Protein AF-A0A843WVA6-F1 (afdb_monomer_lite)

Structure (mmCIF, N/CA/C/O backbone):
data_AF-A0A843WVA6-F1
#
_entry.id   AF-A0A843WVA6-F1
#
loop_
_atom_site.group_PDB
_atom_site.id
_atom_site.type_symbol
_atom_site.label_atom_id
_atom_site.label_alt_id
_atom_site.label_comp_id
_atom_site.label_asym_id
_atom_site.label_entity_id
_atom_site.label_seq_id
_atom_site.pdbx_PDB_ins_code
_atom_site.Cartn_x
_atom_site.Cartn_y
_atom_site.Cartn_z
_atom_site.occupancy
_atom_site.B_iso_or_equiv
_atom_site.auth_seq_id
_atom_site.auth_comp_id
_atom_site.auth_asym_id
_atom_site.auth_atom_id
_atom_site.pdbx_PDB_model_num
ATOM 1 N N . MET A 1 1 ? 21.282 21.898 -58.767 1.00 33.34 1 MET A N 1
ATOM 2 C CA . MET A 1 1 ? 20.280 20.953 -58.229 1.00 33.34 1 MET A CA 1
ATOM 3 C C . MET A 1 1 ? 20.648 20.661 -56.785 1.00 33.34 1 MET A C 1
ATOM 5 O O . MET A 1 1 ? 21.833 20.448 -56.553 1.00 33.34 1 MET A O 1
ATOM 9 N N . PRO A 1 2 ? 19.719 20.747 -55.819 1.00 32.84 2 PRO A N 1
ATOM 10 C CA . PRO A 1 2 ? 20.058 20.575 -54.411 1.00 32.84 2 PRO A CA 1
ATOM 11 C C . PRO A 1 2 ? 20.355 19.100 -54.103 1.00 32.84 2 PRO A C 1
ATOM 13 O O . PRO A 1 2 ? 19.656 18.205 -54.568 1.00 32.84 2 PRO A O 1
ATOM 16 N N . LEU A 1 3 ? 21.414 18.881 -53.324 1.00 37.69 3 LEU A N 1
ATOM 17 C CA . LEU A 1 3 ? 22.048 17.609 -52.941 1.00 37.69 3 LEU A CA 1
ATOM 18 C C . LEU A 1 3 ? 21.197 16.698 -52.026 1.00 37.69 3 LEU A C 1
ATOM 20 O O . LEU A 1 3 ? 21.712 15.737 -51.467 1.00 37.69 3 LEU A O 1
ATOM 24 N N . CYS A 1 4 ? 19.896 16.951 -51.893 1.00 32.12 4 CYS A N 1
ATOM 25 C CA . CYS A 1 4 ? 18.990 16.235 -50.986 1.00 32.12 4 CYS A CA 1
ATOM 26 C C . CYS A 1 4 ? 18.494 14.873 -51.517 1.00 32.12 4 CYS A C 1
ATOM 28 O O . CYS A 1 4 ? 17.563 14.316 -50.952 1.00 32.12 4 CYS A O 1
ATOM 30 N N . LEU A 1 5 ? 19.067 14.349 -52.607 1.00 42.28 5 LEU A N 1
ATOM 31 C CA . LEU A 1 5 ? 18.602 13.119 -53.274 1.00 42.28 5 LEU A CA 1
ATOM 32 C C . LEU A 1 5 ? 19.619 11.964 -53.251 1.00 42.28 5 LEU A C 1
ATOM 34 O O . LEU A 1 5 ? 19.392 10.950 -53.902 1.00 42.28 5 LEU A O 1
ATOM 38 N N . LEU A 1 6 ? 20.758 12.107 -52.562 1.00 44.47 6 LEU A N 1
ATOM 39 C CA . LEU A 1 6 ? 21.812 11.076 -52.560 1.00 44.47 6 LEU A CA 1
ATOM 40 C C . LEU A 1 6 ? 21.699 10.050 -51.427 1.00 44.47 6 LEU A C 1
ATOM 42 O O . LEU A 1 6 ? 22.313 8.986 -51.527 1.00 44.47 6 LEU A O 1
ATOM 46 N N . LEU A 1 7 ? 20.904 10.344 -50.399 1.00 44.94 7 LEU A N 1
ATOM 47 C CA . LEU A 1 7 ? 20.484 9.372 -49.399 1.00 44.94 7 LEU A CA 1
ATOM 48 C C . LEU A 1 7 ? 19.035 9.029 -49.700 1.00 44.94 7 LEU A C 1
ATOM 50 O O . LEU A 1 7 ? 18.173 9.906 -49.751 1.00 44.94 7 LEU A O 1
ATOM 54 N N . ASP A 1 8 ? 18.818 7.758 -50.002 1.00 42.00 8 ASP A N 1
ATOM 55 C CA . ASP A 1 8 ? 17.526 7.220 -50.385 1.00 42.00 8 ASP A CA 1
ATOM 56 C C . ASP A 1 8 ? 16.478 7.561 -49.314 1.00 42.00 8 ASP A C 1
ATOM 58 O O . ASP A 1 8 ? 16.753 7.516 -48.114 1.00 42.00 8 ASP A O 1
ATOM 62 N N . SER A 1 9 ? 15.264 7.911 -49.736 1.00 43.75 9 SER A N 1
ATOM 63 C CA . SER A 1 9 ? 14.154 8.292 -48.842 1.00 43.75 9 SER A CA 1
ATOM 64 C C . SER A 1 9 ? 13.788 7.225 -47.792 1.00 43.75 9 SER A C 1
ATOM 66 O O . SER A 1 9 ? 13.145 7.546 -46.796 1.00 43.75 9 SER A O 1
ATOM 68 N N . SER A 1 10 ? 14.246 5.984 -47.969 1.00 47.00 10 SER A N 1
ATOM 69 C CA . SER A 1 10 ? 14.178 4.900 -46.983 1.00 47.00 10 SER A CA 1
ATOM 70 C C . SER A 1 10 ? 15.110 5.106 -45.780 1.00 47.00 10 SER A C 1
ATOM 72 O O . SER A 1 10 ? 14.737 4.752 -44.670 1.00 47.00 10 SER A O 1
ATOM 74 N N . PHE A 1 11 ? 16.272 5.746 -45.949 1.00 44.00 11 PHE A N 1
ATOM 75 C CA . PHE A 1 11 ? 17.222 6.011 -44.857 1.00 44.00 11 PHE A CA 1
ATOM 76 C C . PHE A 1 11 ? 16.682 7.046 -43.852 1.00 44.00 11 PHE A C 1
ATOM 78 O O . PHE A 1 11 ? 16.852 6.908 -42.641 1.00 44.00 11 PHE A O 1
ATOM 85 N N . LEU A 1 12 ? 15.984 8.072 -44.353 1.00 46.91 12 LEU A N 1
ATOM 86 C CA . LEU A 1 12 ? 15.337 9.098 -43.523 1.00 46.91 12 LEU A CA 1
ATOM 87 C C . LEU A 1 12 ? 14.026 8.603 -42.892 1.00 46.91 12 LEU A C 1
ATOM 89 O O . LEU A 1 12 ? 13.701 9.017 -41.779 1.00 46.91 12 LEU A O 1
ATOM 93 N N . ALA A 1 13 ? 13.294 7.716 -43.574 1.00 50.56 13 ALA A N 1
ATOM 94 C CA . ALA A 1 13 ? 12.075 7.104 -43.048 1.00 50.56 13 ALA A CA 1
ATOM 95 C C . ALA A 1 13 ? 12.378 6.138 -41.888 1.00 50.56 13 ALA A C 1
ATOM 97 O O . ALA A 1 13 ? 11.790 6.289 -40.820 1.00 50.56 13 ALA A O 1
ATOM 98 N N . ASP A 1 14 ? 13.370 5.253 -42.044 1.00 48.09 14 ASP A N 1
ATOM 99 C CA . ASP A 1 14 ? 13.773 4.292 -41.004 1.00 48.09 14 ASP A CA 1
ATOM 100 C C . ASP A 1 14 ? 14.289 4.991 -39.733 1.00 48.09 14 ASP A C 1
ATOM 102 O O . ASP A 1 14 ? 14.019 4.553 -38.615 1.00 48.09 14 ASP A O 1
ATOM 106 N N . GLY A 1 15 ? 15.018 6.106 -39.872 1.00 46.44 15 GLY A N 1
ATOM 107 C CA . GLY A 1 15 ? 15.510 6.877 -38.724 1.00 46.44 15 GLY A CA 1
ATOM 108 C C . GLY A 1 15 ? 14.399 7.590 -37.941 1.00 46.44 15 GLY A C 1
ATOM 109 O O . GLY A 1 15 ? 14.465 7.674 -36.714 1.00 46.44 15 GLY A O 1
ATOM 110 N N . ALA A 1 16 ? 13.372 8.089 -38.634 1.00 48.28 16 ALA A N 1
ATOM 111 C CA . ALA A 1 16 ? 12.228 8.757 -38.016 1.00 48.28 16 ALA A CA 1
ATOM 112 C C . ALA A 1 16 ? 11.247 7.761 -37.375 1.00 48.28 16 ALA A C 1
ATOM 114 O O . ALA A 1 16 ? 10.715 8.037 -36.302 1.00 48.28 16 ALA A O 1
ATOM 115 N N . GLU A 1 17 ? 11.046 6.596 -37.994 1.00 48.50 17 GLU A N 1
ATOM 116 C CA . GLU A 1 17 ? 10.219 5.513 -37.456 1.00 48.50 17 GLU A CA 1
ATOM 117 C C . GLU A 1 17 ? 10.858 4.898 -36.203 1.00 48.50 17 GLU A C 1
ATOM 119 O O . GLU A 1 17 ? 10.183 4.741 -35.188 1.00 48.50 17 GLU A O 1
ATOM 124 N N . MET A 1 18 ? 12.184 4.708 -36.196 1.00 50.62 18 MET A N 1
ATOM 125 C CA . MET A 1 18 ? 12.917 4.261 -35.007 1.00 50.62 18 MET A CA 1
ATOM 126 C C . MET A 1 18 ? 12.842 5.288 -33.862 1.00 50.62 18 MET A C 1
ATOM 128 O O . MET A 1 18 ? 12.640 4.914 -32.709 1.00 50.62 18 MET A O 1
ATOM 132 N N . ALA A 1 19 ? 12.942 6.592 -34.153 1.00 42.56 19 ALA A N 1
ATOM 133 C CA . ALA A 1 19 ? 12.766 7.645 -33.147 1.00 42.56 19 ALA A CA 1
ATOM 134 C C . ALA A 1 19 ? 11.320 7.722 -32.612 1.00 42.56 19 ALA A C 1
ATOM 136 O O . ALA A 1 19 ? 11.115 7.998 -31.430 1.00 42.56 19 ALA A O 1
ATOM 137 N N . ALA A 1 20 ? 10.322 7.450 -33.458 1.00 47.97 20 ALA A N 1
ATOM 138 C CA . ALA A 1 20 ? 8.911 7.427 -33.079 1.00 47.97 20 ALA A CA 1
ATOM 139 C C . ALA A 1 20 ? 8.540 6.185 -32.245 1.00 47.97 20 ALA A C 1
ATOM 141 O O . ALA A 1 20 ? 7.818 6.325 -31.259 1.00 47.97 20 ALA A O 1
ATOM 142 N N . GLU A 1 21 ? 9.077 5.003 -32.563 1.00 49.56 21 GLU A N 1
ATOM 143 C CA . GLU A 1 21 ? 8.944 3.802 -31.724 1.00 49.56 21 GLU A CA 1
ATOM 144 C C . GLU A 1 21 ? 9.648 3.972 -30.368 1.00 49.56 21 GLU A C 1
ATOM 146 O O . GLU A 1 21 ? 9.127 3.536 -29.344 1.00 49.56 21 GLU A O 1
ATOM 151 N N . MET A 1 22 ? 10.786 4.676 -30.324 1.00 47.56 22 MET A N 1
ATOM 152 C CA . MET A 1 22 ? 11.508 4.965 -29.076 1.00 47.56 22 MET A CA 1
ATOM 153 C C . MET A 1 22 ? 10.819 6.012 -28.182 1.00 47.56 22 MET A C 1
ATOM 155 O O . MET A 1 22 ? 11.053 6.031 -26.974 1.00 47.56 22 MET A O 1
ATOM 159 N N . LEU A 1 23 ? 9.971 6.882 -28.744 1.00 44.53 23 LEU A N 1
ATOM 160 C CA . LEU A 1 23 ? 9.221 7.914 -28.007 1.00 44.53 23 LEU A CA 1
ATOM 161 C C . LEU A 1 23 ? 7.752 7.527 -27.736 1.00 44.53 23 LEU A C 1
ATOM 163 O O . LEU A 1 23 ? 7.042 8.239 -27.022 1.00 44.53 23 LEU A O 1
ATOM 167 N N . GLY A 1 24 ? 7.282 6.407 -28.289 1.00 38.00 24 GLY A N 1
ATOM 168 C CA . GLY A 1 24 ? 5.875 6.026 -28.322 1.00 38.00 24 GLY A CA 1
ATOM 169 C C . GLY A 1 24 ? 5.487 4.921 -27.344 1.00 38.00 24 GLY A C 1
ATOM 170 O O . GLY A 1 24 ? 5.247 3.802 -27.775 1.00 38.00 24 GLY A O 1
ATOM 171 N N . SER A 1 25 ? 5.356 5.236 -26.050 1.00 38.44 25 SER A N 1
ATOM 172 C CA . SER A 1 25 ? 4.252 4.783 -25.166 1.00 38.44 25 SER A CA 1
ATOM 173 C C . SER A 1 25 ? 4.513 5.194 -23.712 1.00 38.44 25 SER A C 1
ATOM 175 O O . SER A 1 25 ? 4.913 4.410 -22.859 1.00 38.44 25 SER A O 1
ATOM 177 N N . SER A 1 26 ? 4.253 6.467 -23.418 1.00 36.62 26 SER A N 1
ATOM 178 C CA . SER A 1 26 ? 4.091 6.929 -22.038 1.00 36.62 26 SER A CA 1
ATOM 179 C C . SER A 1 26 ? 2.711 6.474 -21.531 1.00 36.62 26 SER A C 1
ATOM 181 O O . SER A 1 26 ? 1.707 6.871 -22.133 1.00 36.62 26 SER A O 1
ATOM 183 N N . PRO A 1 27 ? 2.594 5.629 -20.488 1.00 34.50 27 PRO A N 1
ATOM 184 C CA . PRO A 1 27 ? 1.295 5.318 -19.905 1.00 34.50 27 PRO A CA 1
ATOM 185 C C . PRO A 1 27 ? 0.740 6.548 -19.161 1.00 34.50 27 PRO A C 1
ATOM 187 O O . PRO A 1 27 ? 1.496 7.292 -18.528 1.00 34.50 27 PRO A O 1
ATOM 190 N N . PRO A 1 28 ? -0.580 6.800 -19.217 1.00 36.03 28 PRO A N 1
ATOM 191 C CA . PRO A 1 28 ? -1.174 7.967 -18.590 1.00 36.03 28 PRO A CA 1
ATOM 192 C C . PRO A 1 28 ? -1.233 7.800 -17.066 1.00 36.03 28 PRO A C 1
ATOM 194 O O . PRO A 1 28 ? -1.809 6.846 -16.557 1.00 36.03 28 PRO A O 1
ATOM 197 N N . GLY A 1 29 ? -0.701 8.791 -16.349 1.00 40.16 29 GLY A N 1
ATOM 198 C CA . GLY A 1 29 ? -1.174 9.181 -15.020 1.00 40.16 29 GLY A CA 1
ATOM 199 C C . GLY A 1 29 ? -0.931 8.199 -13.872 1.00 40.16 29 GLY A C 1
ATOM 200 O O . GLY A 1 29 ? -1.876 7.612 -13.356 1.00 40.16 29 GLY A O 1
ATOM 201 N N . ALA A 1 30 ? 0.297 8.154 -13.353 1.00 31.55 30 ALA A N 1
ATOM 202 C CA . ALA A 1 30 ? 0.528 7.792 -11.956 1.00 31.55 30 ALA A CA 1
ATOM 203 C C . ALA A 1 30 ? 0.678 9.080 -11.130 1.00 31.55 30 ALA A C 1
ATOM 205 O O . ALA A 1 30 ? 1.735 9.709 -11.097 1.00 31.55 30 ALA A O 1
ATOM 206 N N . VAL A 1 31 ? -0.414 9.506 -10.495 1.00 37.06 31 VAL A N 1
ATOM 207 C CA . VAL A 1 31 ? -0.397 10.549 -9.463 1.00 37.06 31 VAL A CA 1
ATOM 208 C C . VAL A 1 31 ? 0.334 9.977 -8.245 1.00 37.06 31 VAL A C 1
ATOM 210 O O . VAL A 1 31 ? -0.200 9.123 -7.541 1.00 37.06 31 VAL A O 1
ATOM 213 N N . LEU A 1 32 ? 1.568 10.425 -8.014 1.00 36.91 32 LEU A N 1
ATOM 214 C CA . LEU A 1 32 ? 2.330 10.130 -6.799 1.00 36.91 32 LEU A CA 1
ATOM 215 C C . LEU A 1 32 ? 1.724 10.888 -5.599 1.00 36.91 32 LEU A C 1
ATOM 217 O O . LEU A 1 32 ? 1.452 12.086 -5.723 1.00 36.91 32 LEU A O 1
ATOM 221 N N . PRO A 1 33 ? 1.532 10.254 -4.428 1.00 36.78 33 PRO A N 1
ATOM 222 C CA . PRO A 1 33 ? 1.242 10.975 -3.192 1.00 36.78 33 PRO A CA 1
ATOM 223 C C . PRO A 1 33 ? 2.513 11.667 -2.651 1.00 36.78 33 PRO A C 1
ATOM 225 O O . PRO A 1 33 ? 3.627 11.233 -2.954 1.00 36.78 33 PRO A O 1
ATOM 228 N N . PRO A 1 34 ? 2.382 12.747 -1.856 1.00 34.72 34 PRO A N 1
ATOM 229 C CA . PRO A 1 34 ? 3.524 13.534 -1.401 1.00 34.72 34 PRO A CA 1
ATOM 230 C C . PRO A 1 34 ? 4.403 12.763 -0.409 1.00 34.72 34 PRO A C 1
ATOM 232 O O . PRO A 1 34 ? 3.913 12.065 0.480 1.00 34.72 34 PRO A O 1
ATOM 235 N N . ALA A 1 35 ? 5.716 12.943 -0.561 1.00 32.75 35 ALA A N 1
ATOM 236 C CA . ALA A 1 35 ? 6.750 12.390 0.300 1.00 32.75 35 ALA A CA 1
ATOM 237 C C . ALA A 1 35 ? 6.597 12.879 1.751 1.00 32.75 35 ALA A C 1
ATOM 239 O O . ALA A 1 35 ? 6.613 14.079 2.029 1.00 32.75 35 ALA A O 1
ATOM 240 N N . VAL A 1 36 ? 6.476 11.931 2.680 1.00 37.47 36 VAL A N 1
ATOM 241 C CA . VAL A 1 36 ? 6.610 12.170 4.120 1.00 37.47 36 VAL A CA 1
ATOM 242 C C . VAL A 1 36 ? 8.103 12.210 4.451 1.00 37.47 36 VAL A C 1
ATOM 244 O O . VAL A 1 36 ? 8.858 11.328 4.049 1.00 37.47 36 VAL A O 1
ATOM 247 N N . GLY A 1 37 ? 8.515 13.276 5.138 1.00 31.36 37 GLY A N 1
ATOM 248 C CA . GLY A 1 37 ? 9.907 13.649 5.369 1.00 31.36 37 GLY A CA 1
ATOM 249 C C . GLY A 1 37 ? 10.766 12.584 6.053 1.00 31.36 37 GLY A C 1
ATOM 250 O O . GLY A 1 37 ? 10.391 11.991 7.062 1.00 31.36 37 GLY A O 1
ATOM 251 N N . THR A 1 38 ? 11.967 12.405 5.513 1.00 32.69 38 THR A N 1
ATOM 252 C CA . THR A 1 38 ? 13.079 11.686 6.134 1.00 32.69 38 THR A CA 1
ATOM 253 C C . THR A 1 38 ? 13.685 12.511 7.268 1.00 32.69 38 THR A C 1
ATOM 255 O O . THR A 1 38 ? 14.157 13.630 7.063 1.00 32.69 38 THR A O 1
ATOM 258 N N . LEU A 1 39 ? 13.679 11.928 8.466 1.00 32.84 39 LEU A N 1
ATOM 259 C CA . LEU A 1 39 ? 14.417 12.384 9.640 1.00 32.84 39 LEU A CA 1
ATOM 260 C C . LEU A 1 39 ? 15.914 12.064 9.485 1.00 32.84 39 LEU A C 1
ATOM 262 O O . LEU A 1 39 ? 16.291 10.960 9.099 1.00 32.84 39 LEU A O 1
ATOM 266 N N . HIS A 1 40 ? 16.742 13.057 9.808 1.00 35.00 40 HIS A N 1
ATOM 267 C CA . HIS A 1 40 ? 18.203 13.008 9.916 1.00 35.00 40 HIS A CA 1
ATOM 268 C C . HIS A 1 40 ? 18.710 11.902 10.863 1.00 35.00 40 HIS A C 1
ATOM 270 O O . HIS A 1 40 ? 18.135 11.735 11.942 1.00 35.00 40 HIS A O 1
ATOM 276 N N . PRO A 1 41 ? 19.867 11.275 10.581 1.00 37.72 41 PRO A N 1
ATOM 277 C CA . PRO A 1 41 ? 20.742 10.741 11.617 1.00 37.72 41 PRO A CA 1
ATOM 278 C C . PRO A 1 41 ? 21.867 11.744 11.966 1.00 37.72 41 PRO A C 1
ATOM 280 O O . PRO A 1 41 ? 22.244 12.560 11.116 1.00 37.72 41 PRO A O 1
ATOM 283 N N . PRO A 1 42 ? 22.396 11.720 13.206 1.00 40.66 42 PRO A N 1
ATOM 284 C CA . PRO A 1 42 ? 23.443 12.632 13.646 1.00 40.66 42 PRO A CA 1
ATOM 285 C C . PRO A 1 42 ? 24.854 12.125 13.322 1.00 40.66 42 PRO A C 1
ATOM 287 O O . PRO A 1 42 ? 25.129 10.925 13.307 1.00 40.66 42 PRO A O 1
ATOM 290 N N . GLU A 1 43 ? 25.736 13.096 13.105 1.00 35.00 43 GLU A N 1
ATOM 291 C CA . GLU A 1 43 ? 27.174 12.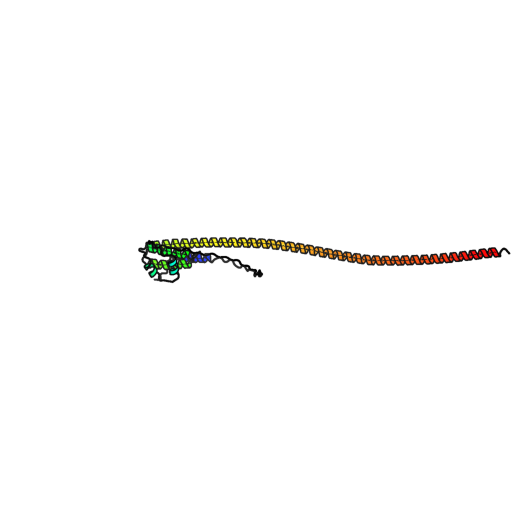956 12.903 1.00 35.00 43 GLU A CA 1
ATOM 292 C C . GLU A 1 43 ? 27.905 12.477 14.168 1.00 35.00 43 GLU A C 1
ATOM 294 O O . GLU A 1 43 ? 27.598 12.889 15.287 1.00 35.00 43 GLU A O 1
ATOM 299 N N . GLY A 1 44 ? 28.933 11.656 13.963 1.00 31.64 44 GLY A N 1
ATOM 300 C CA . GLY A 1 44 ? 29.927 11.281 14.964 1.00 31.64 44 GLY A CA 1
ATOM 301 C C . GLY A 1 44 ? 31.155 10.723 14.251 1.00 31.64 44 GLY A C 1
ATOM 302 O O . GLY A 1 44 ? 31.061 9.699 13.579 1.00 31.64 44 GLY A O 1
ATOM 303 N N . GLY A 1 45 ? 32.266 11.455 14.321 1.00 30.45 45 GLY A N 1
ATOM 304 C CA . GLY A 1 45 ? 33.521 11.128 13.647 1.00 30.45 45 GLY A CA 1
ATOM 305 C C . GLY A 1 45 ? 34.344 10.045 14.343 1.00 30.45 45 GLY A C 1
ATOM 306 O O . GLY A 1 45 ? 34.075 9.690 15.483 1.00 30.45 45 GLY A O 1
ATOM 307 N N . ASP A 1 46 ? 35.369 9.549 13.648 1.00 28.81 46 ASP A N 1
ATOM 308 C CA . ASP A 1 46 ? 36.753 9.612 14.129 1.00 28.81 46 ASP A CA 1
ATOM 309 C C . ASP A 1 46 ? 37.759 9.156 13.059 1.00 28.81 46 ASP A C 1
ATOM 311 O O . ASP A 1 46 ? 37.455 8.415 12.126 1.00 28.81 46 ASP A O 1
ATOM 315 N N . SER A 1 47 ? 38.967 9.696 13.200 1.00 33.09 47 SER A N 1
ATOM 316 C CA . SER A 1 47 ? 40.122 9.616 12.300 1.00 33.09 47 SER A CA 1
ATOM 317 C C . SER A 1 47 ? 40.889 8.288 12.392 1.00 33.09 47 SER A C 1
ATOM 319 O O . SER A 1 47 ? 40.978 7.739 13.483 1.00 33.09 47 SER A O 1
ATOM 321 N N . ALA A 1 48 ? 41.574 7.866 11.312 1.00 31.08 48 ALA A N 1
ATOM 322 C CA . ALA A 1 48 ? 42.960 7.342 11.352 1.00 31.08 48 ALA A CA 1
ATOM 323 C C . ALA A 1 48 ? 43.526 6.944 9.960 1.00 31.08 48 ALA A C 1
ATOM 325 O O . ALA A 1 48 ? 43.176 5.918 9.391 1.00 31.08 48 ALA A O 1
ATOM 326 N N . SER A 1 49 ? 44.436 7.785 9.455 1.00 30.45 49 SER A N 1
ATOM 327 C CA . SER A 1 49 ? 45.829 7.508 9.030 1.00 30.45 49 SER A CA 1
ATOM 328 C C . SER A 1 49 ? 46.220 6.221 8.258 1.00 30.45 49 SER A C 1
ATOM 330 O O . SER A 1 49 ? 46.183 5.135 8.822 1.00 30.45 49 SER A O 1
ATOM 332 N N . LEU A 1 50 ? 46.834 6.353 7.064 1.00 32.59 50 LEU A N 1
ATOM 333 C CA . LEU A 1 50 ? 48.303 6.313 6.795 1.00 32.59 50 LEU A CA 1
ATOM 334 C C . LEU A 1 50 ? 48.641 6.093 5.284 1.00 32.59 50 LEU A C 1
ATOM 336 O O . LEU A 1 50 ? 47.775 5.678 4.519 1.00 32.59 50 LEU A O 1
ATOM 340 N N . PRO A 1 51 ? 49.884 6.404 4.837 1.00 43.44 51 PRO A N 1
ATOM 341 C CA . PRO A 1 51 ? 50.269 6.649 3.440 1.00 43.44 51 PRO A CA 1
ATOM 342 C C . PRO A 1 51 ? 51.090 5.506 2.809 1.00 43.44 51 PRO A C 1
ATOM 344 O O . PRO A 1 51 ? 51.563 4.624 3.520 1.00 43.44 51 PRO A O 1
ATOM 347 N N . SER A 1 52 ? 51.390 5.594 1.502 1.00 26.75 52 SER A N 1
ATOM 348 C CA . SER A 1 52 ? 52.737 5.301 0.964 1.00 26.75 52 SER A CA 1
ATOM 349 C C . SER A 1 52 ? 52.907 5.643 -0.517 1.00 26.75 52 SER A C 1
ATOM 351 O O . SER A 1 52 ? 52.020 5.468 -1.345 1.00 26.75 52 SER A O 1
ATOM 353 N N . ALA A 1 53 ? 54.107 6.136 -0.800 1.00 28.19 53 ALA A N 1
ATOM 354 C CA . ALA A 1 53 ? 54.659 6.531 -2.082 1.00 28.19 53 ALA A CA 1
ATOM 355 C C . ALA A 1 53 ? 55.270 5.343 -2.857 1.00 28.19 53 ALA A C 1
ATOM 357 O O . ALA A 1 53 ? 55.657 4.348 -2.248 1.00 28.19 53 ALA A O 1
ATOM 358 N N . THR A 1 54 ? 55.517 5.510 -4.164 1.00 30.59 54 THR A N 1
ATOM 359 C CA . THR A 1 54 ? 56.871 5.626 -4.777 1.00 30.59 54 THR A CA 1
ATOM 360 C C . THR A 1 54 ? 56.910 5.110 -6.229 1.00 30.59 54 THR A C 1
ATOM 362 O O . THR A 1 54 ? 56.458 4.018 -6.543 1.00 30.59 54 THR A O 1
ATOM 365 N N . GLN A 1 55 ? 57.489 5.971 -7.071 1.00 30.17 55 GLN A N 1
ATOM 366 C CA . GLN A 1 55 ? 58.132 5.851 -8.390 1.00 30.17 55 GLN A CA 1
ATOM 367 C C . GLN A 1 55 ? 58.364 4.474 -9.047 1.00 30.17 55 GLN A C 1
ATOM 369 O O . GLN A 1 55 ? 58.859 3.539 -8.426 1.00 30.17 55 GLN A O 1
ATOM 374 N N . ALA A 1 56 ? 58.284 4.484 -10.385 1.00 28.48 56 ALA A N 1
ATOM 375 C CA . ALA A 1 56 ? 59.239 3.793 -11.254 1.00 28.48 56 ALA A CA 1
ATOM 376 C C . ALA A 1 56 ? 59.603 4.682 -12.465 1.00 28.48 56 ALA A C 1
ATOM 378 O O . ALA A 1 56 ? 58.745 5.329 -13.061 1.00 28.48 56 ALA A O 1
ATOM 379 N N . VAL A 1 57 ? 60.900 4.727 -12.778 1.00 29.61 57 VAL A N 1
ATOM 380 C CA . VAL A 1 57 ? 61.580 5.516 -13.820 1.00 29.61 57 VAL A CA 1
ATOM 381 C C . VAL A 1 57 ? 62.183 4.563 -14.861 1.00 29.61 57 VAL A C 1
ATOM 383 O O . VAL A 1 57 ? 62.692 3.510 -14.487 1.00 29.61 57 VAL A O 1
ATOM 386 N N . GLY A 1 58 ? 62.234 5.004 -16.127 1.00 27.27 58 GLY A N 1
ATOM 387 C CA . GLY A 1 58 ? 63.126 4.506 -17.195 1.00 27.27 58 GLY A CA 1
ATOM 388 C C . GLY A 1 58 ? 62.399 3.665 -18.251 1.00 27.27 58 GLY A C 1
ATOM 389 O O . GLY A 1 58 ? 61.637 2.781 -17.900 1.00 27.27 58 GLY A O 1
ATOM 390 N N . GLY A 1 59 ? 62.533 3.846 -19.567 1.00 26.86 59 GLY A N 1
ATOM 391 C CA . GLY A 1 59 ? 63.474 4.592 -20.406 1.00 26.86 59 GLY A CA 1
ATOM 392 C C . GLY A 1 59 ? 63.799 3.724 -21.639 1.00 26.86 59 GLY A C 1
ATOM 393 O O . GLY A 1 59 ? 64.264 2.605 -21.461 1.00 26.86 59 GLY A O 1
ATOM 394 N N . GLY A 1 60 ? 63.557 4.204 -22.870 1.00 25.52 60 GLY A N 1
ATOM 395 C CA . GLY A 1 60 ? 63.961 3.511 -24.111 1.00 25.52 60 GLY A CA 1
ATOM 396 C C . GLY A 1 60 ? 63.189 3.936 -25.375 1.00 25.52 60 GLY A C 1
ATOM 397 O O . GLY A 1 60 ? 61.978 3.775 -25.439 1.00 25.52 60 GLY A O 1
ATOM 398 N N . LEU A 1 61 ? 63.903 4.498 -26.359 1.00 29.55 61 LEU A N 1
ATOM 399 C CA . LEU A 1 61 ? 63.463 5.035 -27.669 1.00 29.55 61 LEU A CA 1
ATOM 400 C C . LEU A 1 61 ? 63.297 3.923 -28.773 1.00 29.55 61 LEU A C 1
ATOM 402 O O . LEU A 1 61 ? 63.687 2.788 -28.512 1.00 29.55 61 LEU A O 1
ATOM 406 N N . PRO A 1 62 ? 62.725 4.232 -29.976 1.00 51.69 62 PRO A N 1
ATOM 407 C CA . PRO A 1 62 ? 61.908 3.378 -30.896 1.00 51.69 62 PRO A CA 1
ATOM 408 C C . PRO A 1 62 ? 62.751 2.743 -32.053 1.00 51.69 62 PRO A C 1
ATOM 410 O O . PRO A 1 62 ? 63.971 2.816 -31.891 1.00 51.69 62 PRO A O 1
ATOM 413 N N . PRO A 1 63 ? 62.266 2.183 -33.221 1.00 49.38 63 PRO A N 1
ATOM 414 C CA . PRO A 1 63 ? 60.960 2.208 -33.967 1.00 49.38 63 PRO A CA 1
ATOM 415 C C . PRO A 1 63 ? 60.607 0.812 -34.646 1.00 49.38 63 PRO A C 1
ATOM 417 O O . PRO A 1 63 ? 61.134 -0.166 -34.118 1.00 49.38 63 PRO A O 1
ATOM 420 N N . PRO A 1 64 ? 59.790 0.589 -35.735 1.00 37.03 64 PRO A N 1
ATOM 421 C CA . PRO A 1 64 ? 59.166 1.485 -36.726 1.00 37.03 64 PRO A CA 1
ATOM 422 C C . PRO A 1 64 ? 57.646 1.352 -37.002 1.00 37.03 64 PRO A C 1
ATOM 424 O O . PRO A 1 64 ? 57.063 0.279 -37.076 1.00 37.03 64 PRO A O 1
ATOM 427 N N . SER A 1 65 ? 57.059 2.520 -37.279 1.00 40.16 65 SER A N 1
ATOM 428 C CA . SER A 1 65 ? 56.191 2.806 -38.431 1.00 40.16 65 SER A CA 1
ATOM 429 C C . SER A 1 65 ? 55.154 1.751 -38.841 1.00 40.16 65 SER A C 1
ATOM 431 O O . SER A 1 65 ? 55.285 1.128 -39.892 1.00 40.16 65 SER A O 1
ATOM 433 N N . SER A 1 66 ? 54.049 1.666 -38.105 1.00 33.22 66 SER A N 1
ATOM 434 C CA . SER A 1 66 ? 52.745 1.420 -38.727 1.00 33.22 66 SER A CA 1
ATOM 435 C C . SER A 1 66 ? 51.875 2.647 -38.523 1.00 33.22 66 SER A C 1
ATOM 437 O O . SER A 1 66 ? 51.925 3.308 -37.489 1.00 33.22 66 SER A O 1
ATOM 439 N N . SER A 1 67 ? 51.173 3.008 -39.587 1.00 38.09 67 SER A N 1
ATOM 440 C CA . SER A 1 67 ? 50.320 4.181 -39.726 1.00 38.09 67 SER A CA 1
ATOM 441 C C . SER A 1 67 ? 49.066 4.063 -38.846 1.00 38.09 67 SER A C 1
ATOM 443 O O . SER A 1 67 ? 47.951 4.008 -39.353 1.00 38.09 67 SER A O 1
ATOM 445 N N . GLU A 1 68 ? 49.229 4.030 -37.529 1.00 37.28 68 GLU A N 1
ATOM 446 C CA . GLU A 1 68 ? 48.129 4.245 -36.597 1.00 37.28 68 GLU A CA 1
ATOM 447 C C . GLU A 1 68 ? 48.044 5.741 -36.313 1.00 37.28 68 GLU A C 1
ATOM 449 O O . GLU A 1 68 ? 48.906 6.342 -35.667 1.00 37.28 68 GLU A O 1
ATOM 454 N N . VAL A 1 69 ? 47.007 6.379 -36.850 1.00 44.91 69 VAL A N 1
ATOM 455 C CA . VAL A 1 69 ? 46.598 7.690 -36.355 1.00 44.91 69 VAL A CA 1
ATOM 456 C C . VAL A 1 69 ? 46.094 7.457 -34.926 1.00 44.91 69 VAL A C 1
ATOM 458 O O . VAL A 1 69 ? 45.156 6.681 -34.759 1.00 44.91 69 VAL A O 1
ATOM 461 N N . PRO A 1 70 ? 46.681 8.082 -33.887 1.00 43.53 70 PRO A N 1
ATOM 462 C CA . PRO A 1 70 ? 46.239 7.859 -32.515 1.00 43.53 70 PRO A CA 1
ATOM 463 C C . PRO A 1 70 ? 44.766 8.259 -32.372 1.00 43.53 70 PRO A C 1
ATOM 465 O O . PRO A 1 70 ? 44.416 9.398 -32.692 1.00 43.53 70 PRO A O 1
ATOM 468 N N . LEU A 1 71 ? 43.919 7.350 -31.880 1.00 45.91 71 LEU A N 1
ATOM 469 C CA . LEU A 1 71 ? 42.485 7.570 -31.624 1.00 45.91 71 LEU A CA 1
ATOM 470 C C . LEU A 1 71 ? 42.214 8.837 -30.785 1.00 45.91 71 LEU A C 1
ATOM 472 O O . LEU A 1 71 ? 41.241 9.546 -31.036 1.00 45.91 71 LEU A O 1
ATOM 476 N N . GLU A 1 72 ? 43.129 9.213 -29.884 1.00 43.94 72 GLU A N 1
ATOM 477 C CA . GLU A 1 72 ? 43.047 10.467 -29.113 1.00 43.94 72 GLU A CA 1
ATOM 478 C C . GLU A 1 72 ? 43.161 11.740 -29.967 1.00 43.94 72 GLU A C 1
ATOM 480 O O . GLU A 1 72 ? 42.629 12.792 -29.612 1.00 43.94 72 GLU A O 1
ATOM 485 N N . ARG A 1 73 ? 43.831 11.675 -31.125 1.00 46.00 73 ARG A N 1
ATOM 486 C CA . ARG A 1 73 ? 43.848 12.802 -32.062 1.00 46.00 73 ARG A CA 1
ATOM 487 C C . ARG A 1 73 ? 42.511 12.910 -32.784 1.00 46.00 73 ARG A C 1
ATOM 489 O O . ARG A 1 73 ? 42.021 14.027 -32.926 1.00 46.00 73 ARG A O 1
ATOM 496 N N . LEU A 1 74 ? 41.904 11.790 -33.186 1.00 47.31 74 LEU A N 1
ATOM 497 C CA . LEU A 1 74 ? 40.618 11.758 -33.897 1.00 47.31 74 LEU A CA 1
ATOM 498 C C . LEU A 1 74 ? 39.474 12.354 -33.061 1.00 47.31 74 LEU A C 1
ATOM 500 O O . LEU A 1 74 ? 38.725 13.178 -33.582 1.00 47.31 74 LEU A O 1
ATOM 504 N N . SER A 1 75 ? 39.400 12.056 -31.761 1.00 43.59 75 SER A N 1
ATOM 505 C CA . SER A 1 75 ? 38.400 12.663 -30.863 1.00 43.59 75 SER A CA 1
ATOM 506 C C . SER A 1 75 ? 38.590 14.180 -30.704 1.00 43.59 75 SER A C 1
ATOM 508 O O . SER A 1 75 ? 37.621 14.944 -30.716 1.00 43.59 75 SER A O 1
ATOM 510 N N . SER A 1 76 ? 39.842 14.659 -30.657 1.00 44.00 76 SER A N 1
ATOM 511 C CA . SER A 1 76 ? 40.139 16.099 -30.670 1.00 44.00 76 SER A CA 1
ATOM 512 C C . SER A 1 76 ? 39.750 16.768 -32.001 1.00 44.00 76 SER A C 1
ATOM 514 O O . SER A 1 76 ? 39.244 17.891 -31.994 1.00 44.00 76 SER A O 1
ATOM 516 N N . PHE A 1 77 ? 39.912 16.070 -33.133 1.00 52.00 77 PHE A N 1
ATOM 517 C CA . PHE A 1 77 ? 39.554 16.558 -34.470 1.00 52.00 77 PHE A CA 1
ATOM 518 C C . PHE A 1 77 ? 38.037 16.670 -34.663 1.00 52.00 77 PHE A C 1
ATOM 520 O O . PHE A 1 77 ? 37.571 17.654 -35.238 1.00 52.00 77 PHE A O 1
ATOM 527 N N . LEU A 1 78 ? 37.271 15.713 -34.133 1.00 51.16 78 LEU A N 1
ATOM 528 C CA . LEU A 1 78 ? 35.806 15.704 -34.180 1.00 51.16 78 LEU A CA 1
ATOM 529 C C . LEU A 1 78 ? 35.183 16.847 -33.361 1.00 51.16 78 LEU A C 1
ATOM 531 O O . LEU A 1 78 ? 34.159 17.398 -33.763 1.00 51.16 78 LEU A O 1
ATOM 535 N N . ARG A 1 79 ? 35.826 17.267 -32.260 1.00 44.03 79 ARG A N 1
ATOM 536 C CA . ARG A 1 79 ? 35.338 18.359 -31.392 1.00 44.03 79 ARG A CA 1
ATOM 537 C C . ARG A 1 79 ? 35.670 19.773 -31.876 1.00 44.03 79 ARG A C 1
ATOM 539 O O . ARG A 1 79 ? 34.964 20.703 -31.502 1.00 44.03 79 ARG A O 1
ATOM 546 N N . HIS A 1 80 ? 36.717 19.961 -32.683 1.00 44.94 80 HIS A N 1
ATOM 547 C CA . HIS A 1 80 ? 37.240 21.301 -33.008 1.00 44.94 80 HIS A CA 1
ATOM 548 C C . HIS A 1 80 ? 36.903 21.811 -34.416 1.00 44.94 80 HIS A C 1
ATOM 550 O O . HIS A 1 80 ? 37.416 22.854 -34.815 1.00 44.94 80 HIS A O 1
ATOM 556 N N . GLY A 1 81 ? 36.047 21.119 -35.177 1.00 41.81 81 GLY A N 1
ATOM 557 C CA . GLY A 1 81 ? 35.539 21.640 -36.454 1.00 41.81 81 GLY A CA 1
ATOM 558 C C . GLY A 1 81 ? 36.630 21.973 -37.479 1.00 41.81 81 GLY A C 1
ATOM 559 O O . GLY A 1 81 ? 36.450 22.869 -38.302 1.00 41.81 81 GLY A O 1
ATOM 560 N N . ILE A 1 82 ? 37.774 21.281 -37.429 1.00 44.84 82 ILE A N 1
ATOM 561 C CA . ILE A 1 82 ? 38.825 21.438 -38.436 1.00 44.84 82 ILE A CA 1
ATOM 562 C C . ILE A 1 82 ? 38.268 20.917 -39.763 1.00 44.84 82 ILE A C 1
ATOM 564 O O . ILE A 1 82 ? 37.739 19.807 -39.834 1.00 44.84 82 ILE A O 1
ATOM 568 N N . SER A 1 83 ? 38.374 21.726 -40.818 1.00 47.56 83 SER A N 1
ATOM 569 C CA . SER A 1 83 ? 37.937 21.346 -42.155 1.00 47.56 83 SER A CA 1
ATOM 570 C C . SER A 1 83 ? 38.663 20.072 -42.597 1.00 47.56 83 SER A C 1
ATOM 572 O O . SER A 1 83 ? 39.891 20.041 -42.697 1.00 47.56 83 SER A O 1
ATOM 574 N N . TRP A 1 84 ? 37.878 19.036 -42.897 1.00 52.22 84 TRP A N 1
ATOM 575 C CA . TRP A 1 84 ? 38.298 17.690 -43.302 1.00 52.22 84 TRP A CA 1
ATOM 576 C C . TRP A 1 84 ? 39.399 17.587 -44.384 1.00 52.22 84 TRP A C 1
ATOM 578 O O . TRP A 1 84 ? 40.154 16.612 -44.324 1.00 52.22 84 TRP A O 1
ATOM 588 N N . PRO A 1 85 ? 39.592 18.556 -45.310 1.00 51.78 85 PRO A N 1
ATOM 589 C CA . PRO A 1 85 ? 40.717 18.523 -46.248 1.00 51.78 85 PRO A CA 1
ATOM 590 C C . PRO A 1 85 ? 42.098 18.441 -45.573 1.00 51.78 85 PRO A C 1
ATOM 592 O O . PRO A 1 85 ? 42.977 17.737 -46.069 1.00 51.78 85 PRO A O 1
ATOM 595 N N . ASP A 1 86 ? 42.282 19.068 -44.407 1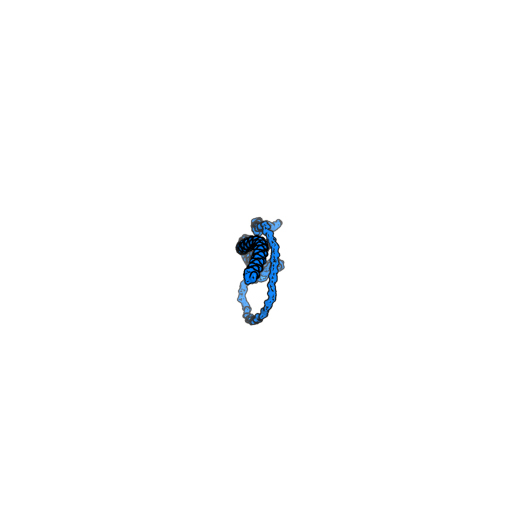.00 47.53 86 ASP A N 1
ATOM 596 C CA . ASP A 1 86 ? 43.586 19.129 -43.729 1.00 47.53 86 ASP A CA 1
ATOM 597 C C . ASP A 1 86 ? 43.958 17.835 -42.992 1.00 47.53 86 ASP A C 1
ATOM 599 O O . ASP A 1 86 ? 45.141 17.562 -42.765 1.00 47.53 86 ASP A O 1
ATOM 603 N N . ALA A 1 87 ? 42.962 17.051 -42.571 1.00 50.97 87 ALA A N 1
ATOM 604 C CA . ALA A 1 87 ? 43.173 15.756 -41.924 1.00 50.97 87 ALA A CA 1
ATOM 605 C C . ALA A 1 87 ? 43.530 14.688 -42.966 1.00 50.97 87 ALA A C 1
ATOM 607 O O . ALA A 1 87 ? 44.467 13.916 -42.761 1.00 50.97 87 ALA A O 1
ATOM 608 N N . ILE A 1 88 ? 42.853 14.723 -44.117 1.00 52.53 88 ILE A N 1
ATOM 609 C CA . ILE A 1 88 ? 43.108 13.838 -45.257 1.00 52.53 88 ILE A CA 1
ATOM 610 C C . ILE A 1 88 ? 44.488 14.125 -45.860 1.00 52.53 88 ILE A C 1
ATOM 612 O O . ILE A 1 88 ? 45.237 13.187 -46.105 1.00 52.53 88 ILE A O 1
ATOM 616 N N . GLN A 1 89 ? 44.886 15.398 -46.005 1.00 52.88 89 GLN A N 1
ATOM 617 C CA . GLN A 1 89 ? 46.240 15.762 -46.460 1.00 52.88 89 GLN A CA 1
ATOM 618 C C . GLN A 1 89 ? 47.353 15.310 -45.502 1.00 52.88 89 GLN A C 1
ATOM 620 O O . GLN A 1 89 ? 48.476 15.053 -45.935 1.00 52.88 89 GLN A O 1
ATOM 625 N N . ARG A 1 90 ? 47.065 15.226 -44.196 1.00 52.00 90 ARG A N 1
ATOM 626 C CA . ARG A 1 90 ? 48.026 14.764 -43.181 1.00 52.00 90 ARG A CA 1
ATOM 627 C C . ARG A 1 90 ? 48.079 13.244 -43.062 1.00 52.00 90 ARG A C 1
ATOM 629 O O . ARG A 1 90 ? 49.132 12.701 -42.723 1.00 52.00 90 ARG A O 1
ATOM 636 N N . SER A 1 91 ? 46.977 12.558 -43.345 1.00 53.00 91 SER A N 1
ATOM 637 C CA . SER A 1 91 ? 46.952 11.107 -43.467 1.00 53.00 91 SER A CA 1
ATOM 638 C C . SER A 1 91 ? 47.637 10.728 -44.781 1.00 53.00 91 SER A C 1
ATOM 640 O O . SER A 1 91 ? 47.216 11.149 -45.851 1.00 53.00 91 SER A O 1
ATOM 642 N N . ARG A 1 92 ? 48.728 9.957 -44.752 1.00 54.62 92 ARG A N 1
ATOM 643 C CA . ARG A 1 92 ? 49.390 9.464 -45.977 1.00 54.62 92 ARG A CA 1
ATOM 644 C C . ARG A 1 92 ? 48.554 8.367 -46.653 1.00 54.62 92 ARG A C 1
ATOM 646 O O . ARG A 1 92 ? 49.086 7.329 -47.033 1.00 54.62 92 ARG A O 1
ATOM 653 N N . VAL A 1 93 ? 47.249 8.556 -46.776 1.00 57.47 93 VAL A N 1
ATOM 654 C CA . VAL A 1 93 ? 46.326 7.590 -47.359 1.00 57.47 93 VAL A CA 1
ATOM 655 C C . VAL A 1 93 ? 46.431 7.704 -48.876 1.00 57.47 93 VAL A C 1
ATOM 657 O O . VAL A 1 93 ? 46.137 8.746 -49.453 1.00 57.47 93 VAL A O 1
ATOM 660 N N . HIS A 1 94 ? 46.934 6.650 -49.517 1.00 54.75 94 HIS A N 1
ATOM 661 C CA . HIS A 1 94 ? 47.099 6.588 -50.968 1.00 54.75 94 HIS A CA 1
ATOM 662 C C . HIS A 1 94 ? 46.085 5.580 -51.519 1.00 54.75 94 HIS A C 1
ATOM 664 O O . HIS A 1 94 ? 46.110 4.415 -51.135 1.00 54.75 94 HIS A O 1
ATOM 670 N N . GLY A 1 95 ? 45.209 6.025 -52.423 1.00 63.84 95 GLY A N 1
ATOM 671 C CA . GLY A 1 95 ? 44.205 5.175 -53.073 1.00 63.84 95 GLY A CA 1
ATOM 672 C C . GLY A 1 95 ? 42.825 5.181 -52.401 1.00 63.84 95 GLY A C 1
ATOM 673 O O . GLY A 1 95 ? 42.668 5.552 -51.239 1.00 63.84 95 GLY A O 1
ATOM 674 N N . SER A 1 96 ? 41.805 4.779 -53.162 1.00 66.62 96 SER A N 1
ATOM 675 C CA . SER A 1 96 ? 40.391 4.794 -52.753 1.00 66.62 96 SER A CA 1
ATOM 676 C C . SER A 1 96 ? 40.051 3.824 -51.615 1.00 66.62 96 SER A C 1
ATOM 678 O O . SER A 1 96 ? 39.087 4.051 -50.888 1.00 66.62 96 SER A O 1
ATOM 680 N N . GLU A 1 97 ? 40.835 2.757 -51.456 1.00 71.06 97 GLU A N 1
ATOM 681 C CA . GLU A 1 97 ? 40.643 1.723 -50.431 1.00 71.06 97 GLU A CA 1
ATOM 682 C C . GLU A 1 97 ? 41.071 2.219 -49.042 1.00 71.06 97 GLU A C 1
ATOM 684 O O . GLU A 1 97 ? 40.276 2.198 -48.110 1.00 71.06 97 GLU A O 1
ATOM 689 N N . GLY A 1 98 ? 42.254 2.831 -48.920 1.00 76.75 98 GLY A N 1
ATOM 690 C CA . GLY A 1 98 ? 42.683 3.417 -47.646 1.00 76.75 98 GLY A CA 1
ATOM 691 C C . GLY A 1 98 ? 41.800 4.588 -47.187 1.00 76.75 98 GLY A C 1
ATOM 692 O O . GLY A 1 98 ? 41.687 4.851 -45.990 1.00 76.75 98 GLY A O 1
ATOM 693 N N . MET A 1 99 ? 41.147 5.286 -48.125 1.00 74.94 99 MET A N 1
ATOM 694 C CA . MET A 1 99 ? 40.159 6.320 -47.798 1.00 74.94 99 MET A CA 1
ATOM 695 C C . MET A 1 99 ? 38.895 5.708 -47.187 1.00 74.94 99 MET A C 1
ATOM 697 O O . MET A 1 99 ? 38.350 6.267 -46.239 1.00 74.94 99 MET A O 1
ATOM 701 N N . LEU A 1 100 ? 38.442 4.561 -47.700 1.00 79.62 100 LEU A N 1
ATOM 702 C CA . LEU A 1 100 ? 37.289 3.840 -47.162 1.00 79.62 100 LEU A CA 1
ATOM 703 C C . LEU A 1 100 ? 37.557 3.385 -45.721 1.00 79.62 100 LEU A C 1
ATOM 705 O O . LEU A 1 100 ? 36.769 3.691 -44.826 1.00 79.62 100 LEU A O 1
ATOM 709 N N . ASP A 1 101 ? 38.711 2.759 -45.482 1.00 81.62 101 ASP A N 1
ATOM 710 C CA . ASP A 1 101 ? 39.115 2.284 -44.154 1.00 81.62 101 ASP A CA 1
ATOM 7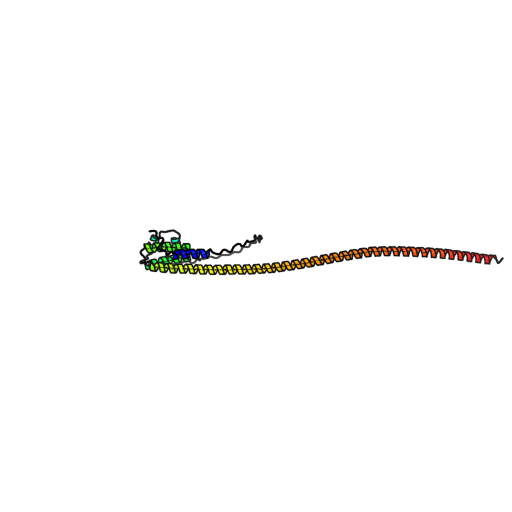11 C C . ASP A 1 101 ? 39.222 3.419 -43.131 1.00 81.62 101 ASP A C 1
ATOM 713 O O . ASP A 1 101 ? 38.816 3.271 -41.974 1.00 81.62 101 ASP A O 1
ATOM 717 N N . PHE A 1 102 ? 39.719 4.583 -43.557 1.00 84.06 102 PHE A N 1
ATOM 718 C CA . PHE A 1 102 ? 39.806 5.769 -42.710 1.00 84.06 102 PHE A CA 1
ATOM 719 C C . PHE A 1 102 ? 38.428 6.257 -42.241 1.00 84.06 102 PHE A C 1
ATOM 721 O O . PHE A 1 102 ? 38.241 6.531 -41.050 1.00 84.06 102 PHE A O 1
ATOM 728 N N . TYR A 1 103 ? 37.448 6.348 -43.147 1.00 82.44 103 TYR A N 1
ATOM 729 C CA . TYR A 1 103 ? 36.097 6.776 -42.782 1.00 82.44 103 TYR A CA 1
ATOM 730 C C . TYR A 1 103 ? 35.362 5.731 -41.941 1.00 82.44 103 TYR A C 1
ATOM 732 O O . TYR A 1 103 ? 34.687 6.111 -40.985 1.00 82.44 103 TYR A O 1
ATOM 740 N N . ILE A 1 104 ? 35.534 4.436 -42.230 1.00 85.06 104 ILE A N 1
ATOM 741 C CA . ILE A 1 104 ? 34.967 3.351 -41.412 1.00 85.06 104 ILE A CA 1
ATOM 742 C C . ILE A 1 104 ? 35.534 3.397 -39.991 1.00 85.06 104 ILE A C 1
ATOM 744 O O . ILE A 1 104 ? 34.780 3.349 -39.019 1.00 85.06 104 ILE A O 1
ATOM 748 N N . SER A 1 105 ? 36.853 3.538 -39.858 1.00 85.69 105 SER A N 1
ATOM 749 C CA . SER A 1 105 ? 37.521 3.607 -38.552 1.00 85.69 105 SER A CA 1
ATOM 750 C C . SER A 1 105 ? 37.076 4.836 -37.761 1.00 85.69 105 SER A C 1
ATOM 752 O O . SER A 1 105 ? 36.824 4.754 -36.561 1.00 85.69 105 SER A O 1
ATOM 754 N N . SER A 1 106 ? 36.905 5.969 -38.444 1.00 83.56 106 SER A N 1
ATOM 755 C CA . SER A 1 106 ? 36.400 7.201 -37.837 1.00 83.56 106 SER A CA 1
ATOM 756 C C . SER A 1 106 ? 34.938 7.068 -37.392 1.00 83.56 106 SER A C 1
ATOM 758 O O . SER A 1 106 ? 34.598 7.511 -36.299 1.00 83.56 106 SER A O 1
ATOM 760 N N . ALA A 1 107 ? 34.081 6.415 -38.188 1.00 84.88 107 ALA A N 1
ATOM 761 C CA . ALA A 1 107 ? 32.693 6.146 -37.812 1.00 84.88 107 ALA A CA 1
ATOM 762 C C . ALA A 1 107 ? 32.610 5.261 -36.563 1.00 84.88 107 ALA A C 1
ATOM 764 O O . ALA A 1 107 ? 31.850 5.555 -35.644 1.00 84.88 107 ALA A O 1
ATOM 765 N N . ARG A 1 108 ? 33.430 4.204 -36.496 1.00 85.62 108 ARG A N 1
ATOM 766 C CA . ARG A 1 108 ? 33.507 3.326 -35.318 1.00 85.62 108 ARG A CA 1
ATOM 767 C C . ARG A 1 108 ? 33.975 4.062 -34.071 1.00 85.62 108 ARG A C 1
ATOM 769 O O . ARG A 1 108 ? 33.352 3.901 -33.030 1.00 85.62 108 ARG A O 1
ATOM 776 N N . ALA A 1 109 ? 34.972 4.937 -34.192 1.00 84.69 109 ALA A N 1
ATOM 777 C CA . ALA A 1 109 ? 35.409 5.773 -33.076 1.00 84.69 109 ALA A CA 1
ATOM 778 C C . ALA A 1 109 ? 34.274 6.669 -32.538 1.00 84.69 109 ALA A C 1
ATOM 780 O O . ALA A 1 109 ? 34.097 6.779 -31.328 1.00 84.69 109 ALA A O 1
ATOM 781 N N . VAL A 1 110 ? 33.454 7.255 -33.422 1.00 82.88 110 VAL A N 1
ATOM 782 C CA . VAL A 1 110 ? 32.261 8.032 -33.025 1.00 82.88 110 VAL A CA 1
ATOM 783 C C . VAL A 1 110 ? 31.227 7.148 -32.316 1.00 82.88 110 VAL A C 1
ATOM 785 O O . VAL A 1 110 ? 30.631 7.567 -31.325 1.00 82.88 110 VAL A O 1
ATOM 788 N N . MET A 1 111 ? 31.030 5.913 -32.786 1.00 83.06 111 MET A N 1
ATOM 789 C CA . MET A 1 111 ? 30.123 4.948 -32.152 1.00 83.06 111 MET A CA 1
ATOM 790 C C . MET A 1 111 ? 30.622 4.420 -30.797 1.00 83.06 111 MET A C 1
ATOM 792 O O . MET A 1 111 ? 29.830 3.887 -30.026 1.00 83.06 111 MET A O 1
ATOM 796 N N . GLU A 1 112 ? 31.918 4.515 -30.507 1.00 84.62 112 GLU A N 1
ATOM 797 C CA . GLU A 1 112 ? 32.512 4.102 -29.228 1.00 84.62 112 GLU A CA 1
ATOM 798 C C . GLU A 1 112 ? 32.516 5.225 -28.184 1.00 84.62 112 GLU A C 1
ATOM 800 O O . GLU A 1 112 ? 32.515 4.948 -26.987 1.00 84.62 112 GLU A O 1
ATOM 805 N N . GLU A 1 113 ? 32.465 6.492 -28.611 1.00 79.19 113 GLU A N 1
ATOM 806 C CA . GLU A 1 113 ? 32.469 7.655 -27.710 1.00 79.19 113 GLU A CA 1
ATOM 807 C C . GLU A 1 113 ? 31.187 7.759 -26.858 1.00 79.19 113 GLU A C 1
ATOM 809 O O . GLU A 1 113 ? 31.185 8.405 -25.809 1.00 79.19 113 GLU A O 1
ATOM 814 N N . SER A 1 114 ? 30.098 7.100 -27.267 1.00 64.00 114 SER A N 1
ATOM 815 C CA . SER A 1 114 ? 28.847 7.027 -26.504 1.00 64.00 114 SER A CA 1
ATOM 816 C C . SER A 1 114 ?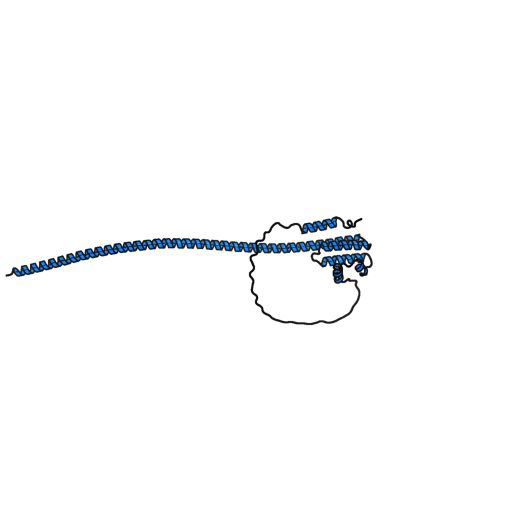 28.263 5.611 -26.528 1.00 64.00 114 SER A C 1
ATOM 818 O O . SER A 1 114 ? 28.232 4.965 -27.570 1.00 64.00 114 SER A O 1
ATOM 820 N N . SER A 1 115 ? 27.807 5.116 -25.371 1.00 72.00 115 SER A N 1
ATOM 821 C CA . SER A 1 115 ? 27.108 3.830 -25.245 1.00 72.00 115 SER A CA 1
ATOM 822 C C . SER A 1 115 ? 25.764 4.040 -24.533 1.00 72.00 115 SER A C 1
ATOM 824 O O . SER A 1 115 ? 25.769 4.334 -23.334 1.00 72.00 115 SER A O 1
ATOM 826 N N . PRO A 1 116 ? 24.620 3.924 -25.240 1.00 74.50 116 PRO A N 1
ATOM 827 C CA . PRO A 1 116 ? 24.498 3.689 -26.685 1.00 74.50 116 PRO A CA 1
ATOM 828 C C . PRO A 1 116 ? 24.970 4.895 -27.531 1.00 74.50 116 PRO A C 1
ATOM 830 O O . PRO A 1 116 ? 24.925 6.032 -27.050 1.00 74.50 116 PRO A O 1
ATOM 833 N N . PRO A 1 117 ? 25.429 4.665 -28.778 1.00 75.81 117 PRO A N 1
ATOM 834 C CA . PRO A 1 117 ? 25.925 5.728 -29.650 1.00 75.81 117 PRO A CA 1
ATOM 835 C C . PRO A 1 117 ? 24.793 6.672 -30.028 1.00 75.81 117 PRO A C 1
ATOM 837 O O . PRO A 1 117 ? 23.764 6.183 -30.444 1.00 75.81 117 PRO A O 1
ATOM 840 N N . SER A 1 118 ? 24.932 7.994 -29.952 1.00 83.75 118 SER A N 1
ATOM 841 C CA . SER A 1 118 ? 23.826 8.878 -30.370 1.00 83.75 118 SER A CA 1
ATOM 842 C C . SER A 1 118 ? 23.504 8.724 -31.869 1.00 83.75 118 SER A C 1
ATOM 844 O O . SER A 1 118 ? 24.349 9.040 -32.710 1.00 83.75 118 SER A O 1
ATOM 846 N N . VAL A 1 119 ? 22.282 8.271 -32.208 1.00 84.38 119 VAL A N 1
ATOM 847 C CA . VAL A 1 119 ? 21.821 8.095 -33.608 1.00 84.38 119 VAL A CA 1
ATOM 848 C C . VAL A 1 119 ? 22.051 9.358 -34.428 1.00 84.38 119 VAL A C 1
ATOM 850 O O . VAL A 1 119 ? 22.569 9.281 -35.540 1.00 84.38 119 VAL A O 1
ATOM 853 N N . ASP A 1 120 ? 21.690 10.518 -33.876 1.00 82.38 120 ASP A N 1
ATOM 854 C CA . ASP A 1 120 ? 21.793 11.798 -34.576 1.00 82.38 120 ASP A CA 1
ATOM 855 C C . ASP A 1 120 ? 23.255 12.154 -34.863 1.00 82.38 120 ASP A C 1
ATOM 857 O O . ASP A 1 120 ? 23.588 12.561 -35.972 1.00 82.38 120 ASP A O 1
ATOM 861 N N . VAL A 1 121 ? 24.155 11.910 -33.905 1.00 84.06 121 VAL A N 1
ATOM 862 C CA . VAL A 1 121 ? 25.592 12.176 -34.069 1.00 84.06 121 VAL A CA 1
ATOM 863 C C . VAL A 1 121 ? 26.205 11.263 -35.131 1.00 84.06 121 VAL A C 1
ATOM 865 O O . VAL A 1 121 ? 26.991 11.727 -35.960 1.00 84.06 121 VAL A O 1
ATOM 868 N N . VAL A 1 122 ? 25.838 9.977 -35.135 1.00 84.31 122 VAL A N 1
ATOM 869 C CA . VAL A 1 122 ? 26.331 9.018 -36.133 1.00 84.31 122 VAL A CA 1
ATOM 870 C C . VAL A 1 122 ? 25.761 9.329 -37.517 1.00 84.31 122 VAL A C 1
ATOM 872 O O . VAL A 1 122 ? 26.512 9.317 -38.492 1.00 84.31 122 VAL A O 1
ATOM 875 N N . ARG A 1 123 ? 24.472 9.672 -37.622 1.00 85.50 123 ARG A N 1
ATOM 876 C CA . ARG A 1 123 ? 23.845 10.091 -38.884 1.00 85.50 123 ARG A CA 1
ATOM 877 C C . ARG A 1 123 ? 24.537 11.328 -39.452 1.00 85.50 123 ARG A C 1
ATOM 879 O O . ARG A 1 123 ? 25.034 11.280 -40.574 1.00 85.50 123 ARG A O 1
ATOM 886 N N . ASP A 1 124 ? 24.664 12.390 -38.661 1.00 84.06 124 ASP A N 1
ATOM 887 C CA . ASP A 1 124 ? 25.307 13.639 -39.080 1.00 84.06 124 ASP A CA 1
ATOM 888 C C . ASP A 1 124 ? 26.777 13.428 -39.478 1.00 84.06 124 ASP A C 1
ATOM 890 O O . ASP A 1 124 ? 27.328 14.142 -40.324 1.00 84.06 124 ASP A O 1
ATOM 894 N N . PHE A 1 125 ? 27.459 12.469 -38.845 1.00 85.94 125 PHE A N 1
ATOM 895 C CA . PHE A 1 125 ? 28.799 12.053 -39.241 1.00 85.94 125 PHE A CA 1
ATOM 896 C C . PHE A 1 125 ? 28.784 11.371 -40.616 1.00 85.94 125 PHE A C 1
ATOM 898 O O . PHE A 1 125 ? 29.478 11.828 -41.525 1.00 85.94 125 PHE A O 1
ATOM 905 N N . LEU A 1 126 ? 27.966 10.330 -40.796 1.00 86.88 126 LEU A N 1
ATOM 906 C CA . LEU A 1 126 ? 27.890 9.563 -42.041 1.00 86.88 126 LEU A CA 1
ATOM 907 C C . LEU A 1 126 ? 27.470 10.435 -43.229 1.00 86.88 126 LEU A C 1
ATOM 909 O O . LEU A 1 126 ? 28.034 10.285 -44.311 1.00 86.88 126 LEU A O 1
ATOM 913 N N . GLU A 1 127 ? 26.557 11.388 -43.042 1.00 85.69 127 GLU A N 1
ATOM 914 C CA . GLU A 1 127 ? 26.146 12.340 -44.083 1.00 85.69 127 GLU A CA 1
ATOM 915 C C . GLU A 1 127 ? 27.320 13.210 -44.557 1.00 85.69 127 GLU A C 1
ATOM 917 O O . GLU A 1 127 ? 27.611 13.296 -45.756 1.00 85.69 127 GLU A O 1
ATOM 922 N N . ARG A 1 128 ? 28.064 13.808 -43.617 1.00 83.44 128 ARG A N 1
ATOM 923 C CA . ARG A 1 128 ? 29.233 14.649 -43.926 1.00 83.44 128 ARG A CA 1
ATOM 924 C C . ARG A 1 128 ? 30.376 13.845 -44.545 1.00 83.44 128 ARG A C 1
ATOM 926 O O . ARG A 1 128 ? 31.027 14.317 -45.486 1.00 83.44 128 ARG A O 1
ATOM 933 N N . SER A 1 129 ? 30.608 12.632 -44.050 1.00 83.31 129 SER A N 1
ATOM 934 C CA . SER A 1 129 ? 31.606 11.707 -44.592 1.00 83.31 129 SER A CA 1
ATOM 935 C C . SER A 1 129 ? 31.235 11.234 -45.991 1.00 83.31 129 SER A C 1
ATOM 937 O O . SER A 1 129 ? 32.102 11.217 -46.859 1.00 83.31 129 SER A O 1
ATOM 939 N N . THR A 1 130 ? 29.953 10.966 -46.254 1.00 84.88 130 THR A N 1
ATOM 940 C CA . THR A 1 130 ? 29.452 10.579 -47.580 1.00 84.88 130 THR A CA 1
ATOM 941 C C . THR A 1 130 ? 29.746 11.661 -48.608 1.00 84.88 130 THR A C 1
ATOM 943 O O . THR A 1 130 ? 30.330 11.374 -49.653 1.00 84.88 130 THR A O 1
ATOM 946 N N . VAL A 1 131 ? 29.400 12.917 -48.311 1.00 81.56 131 VAL A N 1
ATOM 947 C CA . VAL A 1 131 ? 29.672 14.045 -49.217 1.00 81.56 131 VAL A CA 1
ATOM 948 C C . VAL A 1 131 ? 31.174 14.190 -49.471 1.00 81.56 131 VAL A C 1
ATOM 950 O O . VAL A 1 131 ? 31.599 14.315 -50.619 1.00 81.56 131 VAL A O 1
ATOM 953 N N . SER A 1 132 ? 31.987 14.114 -48.417 1.00 81.12 132 SER A N 1
ATOM 954 C CA . SER A 1 132 ? 33.444 14.259 -48.518 1.00 81.12 132 SER A CA 1
ATOM 955 C C . SER A 1 132 ? 34.089 13.131 -49.334 1.00 81.12 132 SER A C 1
ATOM 957 O O . SER A 1 132 ? 34.931 13.394 -50.188 1.00 81.12 132 SER A O 1
ATOM 959 N N . TYR A 1 133 ? 33.654 11.887 -49.131 1.00 80.19 133 TYR A N 1
ATOM 960 C CA . TYR A 1 133 ? 34.157 10.709 -49.836 1.00 80.19 133 TYR A CA 1
ATOM 961 C C . TYR A 1 133 ? 33.901 10.786 -51.350 1.00 80.19 133 TYR A C 1
ATOM 963 O O . TYR A 1 133 ? 34.796 10.526 -52.156 1.00 80.19 133 TYR A O 1
ATOM 971 N N . HIS A 1 134 ? 32.706 11.233 -51.751 1.00 79.12 134 HIS A N 1
ATOM 972 C CA . HIS A 1 134 ? 32.352 11.393 -53.164 1.00 79.12 134 HIS A CA 1
ATOM 973 C C . HIS A 1 134 ? 33.076 12.572 -53.828 1.00 79.12 134 HIS A C 1
ATOM 975 O O . HIS A 1 134 ? 33.505 12.455 -54.975 1.00 79.12 134 HIS A O 1
ATOM 981 N N . LEU A 1 135 ? 33.262 13.693 -53.118 1.00 81.38 135 LEU A N 1
ATOM 982 C CA . LEU A 1 135 ? 34.024 14.841 -53.633 1.00 81.38 135 LEU A CA 1
ATOM 983 C C . LEU A 1 135 ? 35.494 14.496 -53.917 1.00 81.38 135 LEU A C 1
ATOM 985 O O . LEU A 1 135 ? 36.107 15.104 -54.790 1.00 81.38 135 LEU A O 1
ATOM 989 N N . MET A 1 136 ? 36.039 13.492 -53.228 1.00 78.50 136 MET A N 1
ATOM 990 C CA . MET A 1 136 ? 37.387 12.961 -53.456 1.00 78.50 136 MET A CA 1
ATOM 991 C C . MET A 1 136 ? 37.466 11.977 -54.641 1.00 78.50 136 MET A C 1
ATOM 993 O O . MET A 1 136 ? 38.526 11.404 -54.884 1.00 78.50 136 MET A O 1
ATOM 997 N N . GLY A 1 137 ? 36.369 11.756 -55.376 1.00 80.56 137 GLY A N 1
ATOM 998 C CA . GLY A 1 137 ? 36.326 10.864 -56.540 1.00 80.56 137 GLY A CA 1
ATOM 999 C C . GLY A 1 137 ? 36.370 9.372 -56.196 1.00 80.56 137 GLY A C 1
ATOM 1000 O O . GLY A 1 137 ? 36.702 8.557 -57.056 1.00 80.56 137 GLY A O 1
ATOM 1001 N N . CYS A 1 138 ? 36.070 9.004 -54.949 1.00 82.94 138 CYS A N 1
ATOM 1002 C CA . CYS A 1 138 ? 36.070 7.612 -54.512 1.00 82.94 138 CYS A CA 1
ATOM 1003 C C . CYS A 1 138 ? 34.793 6.865 -54.973 1.00 82.94 138 CYS A C 1
ATOM 1005 O O . CYS A 1 138 ? 33.748 7.490 -55.178 1.00 82.94 138 CYS A O 1
ATOM 1007 N N . PRO A 1 139 ? 34.854 5.532 -55.162 1.00 85.25 139 PRO A N 1
ATOM 1008 C CA . PRO A 1 139 ? 33.749 4.744 -55.708 1.00 85.25 139 PRO A CA 1
ATOM 1009 C C . PRO A 1 139 ? 32.574 4.633 -54.728 1.00 85.25 139 PRO A C 1
ATOM 1011 O O . PRO A 1 139 ? 32.751 4.257 -53.575 1.00 85.25 139 PRO A O 1
ATOM 1014 N N . ARG A 1 140 ? 31.353 4.898 -55.203 1.00 86.12 140 ARG A N 1
ATOM 1015 C CA . ARG A 1 140 ? 30.139 4.932 -54.368 1.00 86.12 140 ARG A CA 1
ATOM 1016 C C . ARG A 1 140 ? 29.789 3.589 -53.722 1.00 86.12 140 ARG A C 1
ATOM 1018 O O . ARG A 1 140 ? 29.451 3.565 -52.543 1.00 86.12 140 ARG A O 1
ATOM 1025 N N . ASP A 1 141 ? 29.846 2.491 -54.474 1.00 88.75 141 ASP A N 1
ATOM 1026 C CA . ASP A 1 141 ? 29.277 1.212 -54.020 1.00 88.75 141 ASP A CA 1
ATOM 1027 C C . ASP A 1 141 ? 29.980 0.635 -52.774 1.00 88.75 141 ASP A C 1
ATOM 1029 O O . ASP A 1 141 ? 29.279 0.276 -51.825 1.00 88.75 141 ASP A O 1
ATOM 1033 N N . PRO A 1 142 ? 31.329 0.620 -52.686 1.00 88.44 142 PRO A N 1
ATOM 1034 C CA . PRO A 1 142 ? 32.026 0.206 -51.466 1.00 88.44 142 PRO A CA 1
ATOM 1035 C C . PRO A 1 142 ? 31.684 1.067 -50.245 1.00 88.44 142 PRO A C 1
ATOM 1037 O O . PRO A 1 142 ? 31.588 0.553 -49.133 1.00 88.44 142 PRO A O 1
ATOM 1040 N N . TRP A 1 143 ? 31.468 2.370 -50.444 1.00 88.12 143 TRP A N 1
ATOM 1041 C CA . TRP A 1 143 ? 31.075 3.273 -49.366 1.00 88.12 143 TRP A CA 1
ATOM 1042 C C . TRP A 1 143 ? 29.656 3.007 -48.873 1.00 88.12 143 TRP A C 1
ATOM 1044 O O . TRP A 1 143 ? 29.449 2.899 -47.670 1.00 88.12 143 TRP A O 1
ATOM 1054 N N . MET A 1 144 ? 28.687 2.843 -49.776 1.00 89.44 144 MET A N 1
ATOM 1055 C CA . MET A 1 144 ? 27.306 2.557 -49.373 1.00 89.44 144 MET A CA 1
ATOM 1056 C C . MET A 1 144 ? 27.195 1.214 -48.637 1.00 89.44 144 MET A C 1
ATOM 1058 O O . MET A 1 144 ? 26.543 1.152 -47.601 1.00 89.44 144 MET A O 1
ATOM 1062 N N . ALA A 1 145 ? 27.920 0.179 -49.079 1.00 89.56 145 ALA A N 1
ATOM 1063 C CA . ALA A 1 145 ? 27.981 -1.101 -48.365 1.00 89.56 145 ALA A CA 1
ATOM 1064 C C . ALA A 1 145 ? 28.570 -0.963 -46.945 1.00 89.56 145 ALA A C 1
ATOM 1066 O O . ALA A 1 145 ? 28.113 -1.610 -45.996 1.00 89.56 145 ALA A O 1
ATOM 1067 N N . ALA A 1 146 ? 29.573 -0.097 -46.779 1.00 88.12 146 ALA A N 1
ATOM 1068 C CA . ALA A 1 146 ? 30.137 0.212 -45.471 1.00 88.12 146 ALA A CA 1
ATOM 1069 C C . ALA A 1 146 ? 29.150 0.987 -44.584 1.00 88.12 146 ALA A C 1
ATOM 1071 O O . ALA A 1 146 ? 29.009 0.657 -43.408 1.00 88.12 146 ALA A O 1
ATOM 1072 N N . VAL A 1 147 ? 28.434 1.971 -45.139 1.00 88.69 147 VAL A N 1
ATOM 1073 C CA . VAL A 1 147 ? 27.384 2.725 -44.433 1.00 88.69 147 VAL A CA 1
ATOM 1074 C C . VAL A 1 147 ? 26.277 1.795 -43.941 1.00 88.69 147 VAL A C 1
ATOM 1076 O O . VAL A 1 147 ? 25.912 1.873 -42.771 1.00 88.69 147 VAL A O 1
ATOM 1079 N N . ASP A 1 148 ? 25.799 0.874 -44.780 1.00 88.75 148 ASP A N 1
ATOM 1080 C CA . ASP A 1 148 ? 24.773 -0.104 -44.395 1.00 88.75 148 ASP A CA 1
ATOM 1081 C C . ASP A 1 148 ? 25.243 -0.990 -43.235 1.00 88.75 148 ASP A C 1
ATOM 1083 O O . ASP A 1 148 ? 24.506 -1.231 -42.273 1.00 88.75 148 ASP A O 1
ATOM 1087 N N . THR A 1 149 ? 26.504 -1.429 -43.291 1.00 92.31 149 THR A N 1
ATOM 1088 C CA . THR A 1 149 ? 27.126 -2.226 -42.228 1.00 92.31 149 THR A CA 1
ATOM 1089 C C . THR A 1 149 ? 27.209 -1.429 -40.925 1.00 92.31 149 THR A C 1
ATOM 1091 O O . THR A 1 149 ? 26.769 -1.909 -39.881 1.00 92.31 149 THR A O 1
ATOM 1094 N N . LEU A 1 150 ? 27.701 -0.190 -40.976 1.00 88.50 150 LEU A N 1
ATOM 1095 C CA . LEU A 1 150 ? 27.796 0.689 -39.808 1.00 88.50 150 LEU A CA 1
ATOM 1096 C C . LEU A 1 150 ? 26.410 0.978 -39.214 1.00 88.50 150 LEU A C 1
ATOM 1098 O O . LEU A 1 150 ? 26.233 0.921 -38.001 1.00 88.50 150 LEU A O 1
ATOM 1102 N N . TRP A 1 151 ? 25.399 1.207 -40.051 1.00 87.31 151 TRP A N 1
ATOM 1103 C CA . TRP A 1 151 ? 24.031 1.441 -39.592 1.00 87.31 151 TRP A CA 1
ATOM 1104 C C . TRP A 1 151 ? 23.397 0.199 -38.956 1.00 87.31 151 TRP A C 1
ATOM 1106 O O . TRP A 1 151 ? 22.647 0.301 -37.982 1.00 87.31 151 TRP A O 1
ATOM 1116 N N . SER A 1 152 ? 23.704 -0.996 -39.470 1.00 89.88 152 SER A N 1
ATOM 1117 C CA . SER A 1 152 ? 23.284 -2.250 -38.837 1.00 89.88 152 SER A CA 1
ATOM 1118 C C . SER A 1 152 ? 23.888 -2.418 -37.436 1.00 89.88 152 SER A C 1
ATOM 1120 O O . SER A 1 152 ? 23.173 -2.804 -36.511 1.00 89.88 152 SER A O 1
ATOM 1122 N N . GLU A 1 153 ? 25.152 -2.026 -37.254 1.00 90.06 153 GLU A N 1
ATOM 1123 C CA . GLU A 1 153 ? 25.846 -2.070 -35.965 1.00 90.06 153 GLU A CA 1
ATOM 1124 C C . GLU A 1 153 ? 25.237 -1.080 -34.958 1.00 90.06 153 GLU A C 1
ATOM 1126 O O . GLU A 1 153 ? 24.965 -1.452 -33.815 1.00 90.06 153 GLU A O 1
ATOM 1131 N N . VAL A 1 154 ? 24.933 0.154 -35.386 1.00 88.38 154 VAL A N 1
ATOM 1132 C CA . VAL A 1 154 ? 24.220 1.147 -34.556 1.00 88.38 154 VAL A CA 1
ATOM 1133 C C . VAL A 1 154 ? 22.877 0.596 -34.085 1.00 88.38 154 VAL A C 1
ATOM 1135 O O . VAL A 1 154 ? 22.584 0.628 -32.888 1.00 88.38 154 VAL A O 1
ATOM 1138 N N . ARG A 1 155 ? 22.067 0.057 -35.008 1.00 87.06 155 ARG A N 1
ATOM 1139 C CA . ARG A 1 155 ? 20.751 -0.512 -34.679 1.00 87.06 155 ARG A CA 1
ATOM 1140 C C . ARG A 1 155 ? 20.866 -1.657 -33.680 1.00 87.06 155 ARG A C 1
ATOM 1142 O O . ARG A 1 155 ? 20.097 -1.698 -32.722 1.00 87.06 155 ARG A O 1
ATOM 1149 N N . GLN A 1 156 ? 21.833 -2.552 -33.866 1.00 89.44 156 GLN A N 1
ATOM 1150 C CA . GLN A 1 156 ? 22.059 -3.661 -32.944 1.00 89.44 156 GLN A CA 1
ATOM 1151 C C . GLN A 1 156 ? 22.403 -3.162 -31.533 1.00 89.44 156 GLN A C 1
ATOM 1153 O O . GLN A 1 156 ? 21.747 -3.570 -30.573 1.00 89.44 156 GLN A O 1
ATOM 1158 N N . ARG A 1 157 ? 23.366 -2.240 -31.401 1.00 87.62 157 ARG A N 1
ATOM 1159 C CA . ARG A 1 157 ? 23.766 -1.684 -30.095 1.00 87.62 157 ARG A CA 1
ATOM 1160 C C . ARG A 1 157 ? 22.603 -0.982 -29.390 1.00 87.62 157 ARG A C 1
ATOM 1162 O O . ARG A 1 157 ? 22.441 -1.122 -28.180 1.00 87.62 157 ARG A O 1
ATOM 1169 N N . TYR A 1 158 ? 21.755 -0.274 -30.137 1.00 85.06 158 TYR A N 1
ATOM 1170 C CA . TYR A 1 158 ? 20.544 0.335 -29.584 1.00 85.06 158 TYR A CA 1
ATOM 1171 C C . TYR A 1 158 ? 19.531 -0.689 -29.088 1.00 85.06 158 TYR A C 1
ATOM 1173 O O . TYR A 1 158 ? 19.001 -0.537 -27.990 1.00 85.06 158 TYR A O 1
ATOM 1181 N N . GLN A 1 159 ? 19.264 -1.736 -29.868 1.00 87.31 159 GLN A N 1
ATOM 1182 C CA . GLN A 1 159 ? 18.344 -2.796 -29.457 1.00 87.31 159 GLN A CA 1
ATOM 1183 C C . GLN A 1 159 ? 18.846 -3.524 -28.208 1.00 87.31 159 GLN A C 1
ATOM 1185 O O . GLN A 1 159 ? 18.056 -3.855 -27.327 1.00 87.31 159 GLN A O 1
ATOM 1190 N N . GLU A 1 160 ? 20.151 -3.767 -28.109 1.00 89.44 160 GLU A N 1
ATOM 1191 C CA . GLU A 1 160 ? 20.772 -4.366 -26.927 1.00 89.44 160 GLU A CA 1
ATOM 1192 C C . GLU A 1 160 ? 20.650 -3.453 -25.701 1.00 89.44 160 GLU A C 1
ATOM 1194 O O . GLU A 1 160 ? 20.192 -3.908 -24.651 1.00 89.44 160 GLU A O 1
ATOM 1199 N N . ALA A 1 161 ? 20.947 -2.158 -25.842 1.00 86.12 161 ALA A N 1
ATOM 1200 C CA . ALA A 1 161 ? 20.773 -1.179 -24.769 1.00 86.12 161 ALA A CA 1
ATOM 1201 C C . ALA A 1 161 ? 19.303 -1.056 -24.325 1.00 86.12 161 ALA A C 1
ATOM 1203 O O . ALA A 1 161 ? 19.015 -1.027 -23.128 1.00 86.12 161 ALA A O 1
ATOM 1204 N N . ALA A 1 162 ? 18.360 -1.050 -25.271 1.00 83.31 162 ALA A N 1
ATOM 1205 C CA . ALA A 1 162 ? 16.929 -1.012 -24.982 1.00 83.31 162 ALA A CA 1
ATOM 1206 C C . ALA A 1 162 ? 16.461 -2.270 -24.233 1.00 83.31 162 ALA A C 1
ATOM 1208 O O . ALA A 1 162 ? 15.715 -2.163 -23.260 1.00 83.31 162 ALA A O 1
ATOM 1209 N N . ARG A 1 163 ? 16.937 -3.461 -24.628 1.00 89.75 163 ARG A N 1
ATOM 1210 C CA . ARG A 1 163 ? 16.655 -4.716 -23.908 1.00 89.75 163 ARG A CA 1
ATOM 1211 C C . ARG A 1 163 ? 17.210 -4.688 -22.489 1.00 89.75 163 ARG A C 1
ATOM 1213 O O . ARG A 1 163 ? 16.497 -5.080 -21.571 1.00 89.75 163 ARG A O 1
ATOM 1220 N N . HIS A 1 164 ? 18.438 -4.204 -22.304 1.00 88.88 164 HIS A N 1
ATOM 1221 C CA . HIS A 1 164 ? 19.035 -4.069 -20.975 1.00 88.88 164 HIS A CA 1
ATOM 1222 C C . HIS A 1 164 ? 18.208 -3.127 -20.097 1.00 88.88 164 HIS A C 1
ATOM 1224 O O . HIS A 1 164 ? 17.837 -3.477 -18.979 1.00 88.88 164 HIS A O 1
ATOM 1230 N N . ARG A 1 165 ? 17.816 -1.965 -20.635 1.00 86.31 165 ARG A N 1
ATOM 1231 C CA . ARG A 1 165 ? 16.987 -1.004 -19.904 1.00 86.31 165 ARG A CA 1
ATOM 1232 C C . ARG A 1 165 ? 15.608 -1.563 -19.558 1.00 86.31 165 ARG A C 1
ATOM 1234 O O . ARG A 1 165 ? 15.112 -1.329 -18.461 1.00 86.31 165 ARG A O 1
ATOM 1241 N N . ALA A 1 166 ? 14.998 -2.323 -20.464 1.00 85.69 166 ALA A N 1
ATOM 1242 C CA . ALA A 1 166 ? 13.732 -2.999 -20.200 1.00 85.69 166 ALA A CA 1
ATOM 1243 C C . ALA A 1 166 ? 13.861 -4.052 -19.084 1.00 85.69 166 ALA A C 1
ATOM 1245 O O . ALA A 1 166 ? 12.967 -4.165 -18.250 1.00 85.69 166 ALA A O 1
ATOM 1246 N N . GLN A 1 167 ? 14.973 -4.792 -19.035 1.00 91.88 167 GLN A N 1
ATOM 1247 C CA . GLN A 1 167 ? 15.252 -5.757 -17.966 1.00 91.88 167 GLN A CA 1
ATOM 1248 C C . GLN A 1 167 ? 15.471 -5.076 -16.610 1.00 91.88 167 GLN A C 1
ATOM 1250 O O . GLN A 1 167 ? 14.924 -5.540 -15.612 1.00 91.88 167 GLN A O 1
ATOM 1255 N N . GLU A 1 168 ? 16.212 -3.966 -16.570 1.00 92.00 168 GLU A N 1
ATOM 1256 C CA . GLU A 1 168 ? 16.377 -3.154 -15.356 1.00 92.00 168 GLU A CA 1
ATOM 1257 C C . GLU A 1 168 ? 15.029 -2.650 -14.835 1.00 92.00 168 GLU A C 1
ATOM 1259 O O . GLU A 1 168 ? 14.706 -2.849 -13.668 1.00 92.00 168 GLU A O 1
ATOM 1264 N N . LEU A 1 169 ? 14.210 -2.059 -15.712 1.00 90.50 169 LEU A N 1
ATOM 1265 C CA . LEU A 1 169 ? 12.883 -1.565 -15.344 1.00 90.50 169 LEU A CA 1
ATOM 1266 C C . LEU A 1 169 ? 11.967 -2.698 -14.869 1.00 90.50 169 LEU A C 1
ATOM 1268 O O . LEU A 1 169 ? 11.246 -2.528 -13.891 1.00 90.50 169 LEU A O 1
ATOM 1272 N N . ALA A 1 170 ? 12.009 -3.868 -15.511 1.00 91.19 170 ALA A N 1
ATOM 1273 C CA . ALA A 1 170 ? 11.251 -5.033 -15.059 1.00 91.19 170 ALA A CA 1
ATOM 1274 C C . ALA A 1 170 ? 11.687 -5.495 -13.657 1.00 91.19 170 ALA A C 1
ATOM 1276 O O . ALA A 1 170 ? 10.839 -5.851 -12.839 1.00 91.19 170 ALA A O 1
ATOM 1277 N N . ALA A 1 171 ? 12.988 -5.455 -13.355 1.00 92.00 171 ALA A N 1
ATOM 1278 C CA . ALA A 1 171 ? 13.504 -5.777 -12.028 1.00 92.00 171 ALA A CA 1
ATOM 1279 C C . ALA A 1 171 ? 13.090 -4.733 -10.975 1.00 92.00 171 ALA A C 1
ATOM 1281 O O . ALA A 1 171 ? 12.675 -5.104 -9.877 1.00 92.00 171 ALA A O 1
ATOM 1282 N N . GLU A 1 172 ? 13.147 -3.440 -11.307 1.00 92.38 172 GLU A N 1
ATOM 1283 C CA . GLU A 1 172 ? 12.668 -2.357 -10.438 1.00 92.38 172 GLU A CA 1
ATOM 1284 C C . GLU A 1 172 ? 11.168 -2.497 -10.136 1.00 92.38 172 GLU A C 1
ATOM 1286 O O . GLU A 1 172 ? 10.758 -2.377 -8.979 1.00 92.38 172 GLU A O 1
ATOM 1291 N N . VAL A 1 173 ? 10.353 -2.817 -11.148 1.00 90.50 173 VAL A N 1
ATOM 1292 C CA . VAL A 1 173 ? 8.913 -3.066 -10.983 1.00 90.50 173 VAL A CA 1
ATOM 1293 C C . VAL A 1 173 ? 8.666 -4.280 -10.088 1.00 90.50 173 VAL A C 1
ATOM 1295 O O . VAL A 1 173 ? 7.880 -4.177 -9.151 1.00 90.50 173 VAL A O 1
ATOM 1298 N N . ALA A 1 174 ? 9.374 -5.392 -10.298 1.00 91.19 174 ALA A N 1
ATOM 1299 C CA . ALA A 1 174 ? 9.225 -6.585 -9.464 1.00 91.19 174 ALA A CA 1
ATOM 1300 C C . ALA A 1 174 ? 9.569 -6.315 -7.984 1.00 91.19 174 ALA A C 1
ATOM 1302 O O . ALA A 1 174 ? 8.867 -6.777 -7.082 1.00 91.19 174 ALA A O 1
ATOM 1303 N N . LEU A 1 175 ? 10.614 -5.523 -7.713 1.00 91.44 175 LEU A N 1
ATOM 1304 C CA . LEU A 1 175 ? 10.960 -5.105 -6.349 1.00 91.44 175 LEU A CA 1
ATOM 1305 C C . LEU A 1 175 ? 9.892 -4.189 -5.737 1.00 91.44 175 LEU A C 1
ATOM 1307 O O . LEU A 1 175 ? 9.567 -4.321 -4.554 1.00 91.44 175 LEU A O 1
ATOM 1311 N N . ALA A 1 176 ? 9.328 -3.275 -6.528 1.00 89.06 176 ALA A N 1
ATOM 1312 C CA . ALA A 1 176 ? 8.249 -2.402 -6.079 1.00 89.06 176 ALA A CA 1
ATOM 1313 C C . ALA A 1 176 ? 6.968 -3.191 -5.752 1.00 89.06 176 ALA A C 1
ATOM 1315 O O . ALA A 1 176 ? 6.342 -2.930 -4.723 1.00 89.06 176 ALA A O 1
ATOM 1316 N N . GLU A 1 177 ? 6.607 -4.182 -6.572 1.00 89.81 177 GLU A N 1
ATOM 1317 C CA . GLU A 1 177 ? 5.472 -5.081 -6.325 1.00 89.81 177 GLU A CA 1
ATOM 1318 C C . GLU A 1 177 ? 5.657 -5.874 -5.027 1.00 89.81 177 GLU A C 1
ATOM 1320 O O . GLU A 1 177 ? 4.755 -5.900 -4.186 1.00 89.81 177 GLU A O 1
ATOM 1325 N N . GLN A 1 178 ? 6.849 -6.434 -4.804 1.00 89.81 178 GLN A N 1
ATOM 1326 C CA . GLN A 1 178 ? 7.165 -7.143 -3.563 1.00 89.81 178 GLN A CA 1
ATOM 1327 C C . GLN A 1 178 ? 7.083 -6.219 -2.335 1.00 89.81 178 GLN A C 1
ATOM 1329 O O . GLN A 1 178 ? 6.552 -6.601 -1.288 1.00 89.81 178 GLN A O 1
ATOM 1334 N N . GLY A 1 179 ? 7.579 -4.984 -2.456 1.00 90.00 179 GLY A N 1
ATOM 1335 C CA . GLY A 1 179 ? 7.462 -3.972 -1.406 1.00 90.00 179 GLY A CA 1
ATOM 1336 C C . GLY A 1 179 ? 6.006 -3.610 -1.100 1.00 90.00 179 GLY A C 1
ATOM 1337 O O . GLY A 1 179 ? 5.625 -3.481 0.066 1.00 90.00 179 GLY A O 1
ATOM 1338 N N . TYR A 1 180 ? 5.171 -3.496 -2.133 1.00 86.44 180 TYR A N 1
ATOM 1339 C CA . TYR A 1 180 ? 3.744 -3.230 -1.981 1.00 86.44 180 TYR A CA 1
ATOM 1340 C C . TYR A 1 180 ? 3.012 -4.386 -1.286 1.00 86.44 180 TYR A C 1
ATOM 1342 O O . TYR A 1 180 ? 2.236 -4.149 -0.359 1.00 86.44 180 TYR A O 1
ATOM 1350 N N . GLU A 1 181 ? 3.299 -5.635 -1.660 1.00 90.62 181 GLU A N 1
ATOM 1351 C CA . GLU A 1 181 ? 2.716 -6.817 -1.017 1.00 90.62 181 GLU A CA 1
ATOM 1352 C C . GLU A 1 181 ? 3.065 -6.878 0.480 1.00 90.62 181 GLU A C 1
ATOM 1354 O O . GLU A 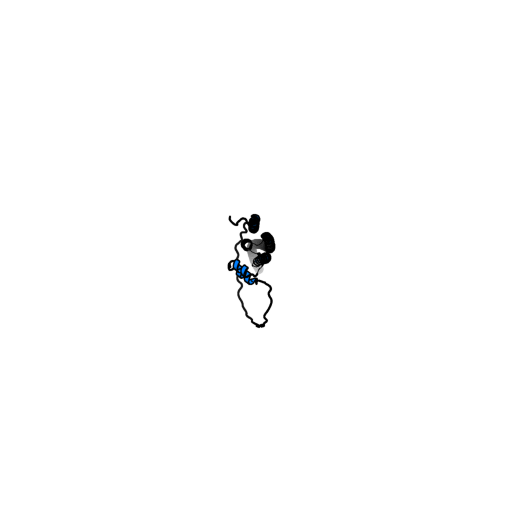1 181 ? 2.186 -7.089 1.323 1.00 90.62 181 GLU A O 1
ATOM 1359 N N . ALA A 1 182 ? 4.320 -6.585 0.836 1.00 90.25 182 ALA A N 1
ATOM 1360 C CA . ALA A 1 182 ? 4.750 -6.503 2.231 1.00 90.25 182 ALA A CA 1
ATOM 1361 C C . ALA A 1 182 ? 3.978 -5.426 3.021 1.00 90.25 182 ALA A C 1
ATOM 1363 O O . ALA A 1 182 ? 3.535 -5.677 4.148 1.00 90.25 182 ALA A O 1
ATOM 1364 N N . LEU A 1 183 ? 3.753 -4.248 2.428 1.00 88.88 183 LEU A N 1
ATOM 1365 C CA . LEU A 1 183 ? 2.953 -3.181 3.041 1.00 88.88 183 LEU A CA 1
ATOM 1366 C C . LEU A 1 183 ? 1.479 -3.577 3.202 1.00 88.88 183 LEU A C 1
ATOM 1368 O O . LEU A 1 183 ? 0.866 -3.270 4.230 1.00 88.88 183 LEU A O 1
ATOM 1372 N N . CYS A 1 184 ? 0.898 -4.282 2.229 1.00 88.94 184 CYS A N 1
ATOM 1373 C CA . CYS A 1 184 ? -0.463 -4.809 2.320 1.00 88.94 184 CYS A CA 1
ATOM 1374 C C . CYS A 1 184 ? -0.613 -5.798 3.482 1.00 88.94 184 CYS A C 1
ATOM 1376 O O . CYS A 1 184 ? -1.565 -5.684 4.261 1.00 88.94 184 CYS A O 1
ATOM 1378 N N . LEU A 1 185 ? 0.342 -6.717 3.648 1.00 89.81 185 LEU A N 1
ATOM 1379 C CA . LEU A 1 185 ? 0.363 -7.661 4.768 1.00 89.81 185 LEU A CA 1
ATOM 1380 C C . LEU A 1 185 ? 0.499 -6.942 6.115 1.00 89.81 185 LEU A C 1
ATOM 1382 O O . LEU A 1 185 ? -0.264 -7.218 7.044 1.00 89.81 185 LEU A O 1
ATOM 1386 N N . GLN A 1 186 ? 1.414 -5.973 6.217 1.00 90.81 186 GLN A N 1
ATOM 1387 C CA . GLN A 1 186 ? 1.588 -5.170 7.429 1.00 90.81 186 GLN A CA 1
ATOM 1388 C C . GLN A 1 186 ? 0.303 -4.416 7.795 1.00 90.81 186 GLN A C 1
ATOM 1390 O O . GLN A 1 186 ? -0.113 -4.408 8.957 1.00 90.81 186 GLN A O 1
ATOM 1395 N N . ARG A 1 187 ? -0.363 -3.816 6.801 1.00 87.81 187 ARG A N 1
ATOM 1396 C CA . ARG A 1 187 ? -1.644 -3.132 6.992 1.00 87.81 187 ARG A CA 1
ATOM 1397 C C . ARG A 1 187 ? -2.738 -4.097 7.448 1.00 87.81 187 ARG A C 1
ATOM 1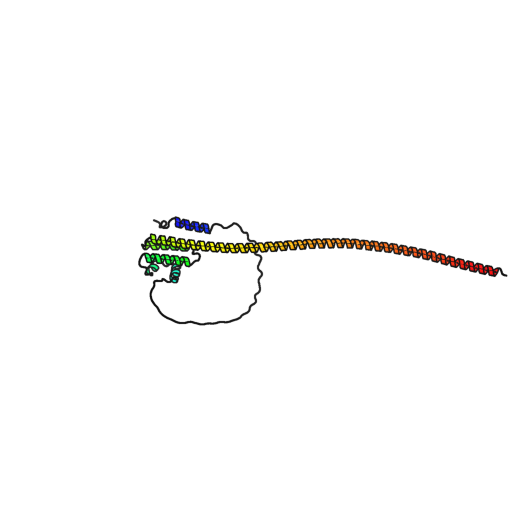399 O O . ARG A 1 187 ? -3.488 -3.752 8.357 1.00 87.81 187 ARG A O 1
ATOM 1406 N N . GLY A 1 188 ? -2.814 -5.295 6.868 1.00 89.75 188 GLY A N 1
ATOM 1407 C CA . GLY A 1 188 ? -3.746 -6.340 7.302 1.00 89.75 188 GLY A CA 1
ATOM 1408 C C . GLY A 1 188 ? -3.543 -6.729 8.770 1.00 89.75 188 GLY A C 1
ATOM 1409 O O . GLY A 1 188 ? -4.505 -6.779 9.538 1.00 89.75 188 GLY A O 1
ATOM 1410 N N . GLY A 1 189 ? -2.286 -6.898 9.193 1.00 89.75 189 GLY A N 1
ATOM 1411 C CA . GLY A 1 189 ? -1.939 -7.150 10.594 1.00 89.75 189 GLY A CA 1
ATOM 1412 C C . GLY A 1 189 ? -2.350 -6.008 11.531 1.00 89.75 189 GLY A C 1
ATOM 1413 O O . GLY A 1 189 ? -2.921 -6.253 12.594 1.00 89.75 189 GLY A O 1
ATOM 1414 N N . ALA A 1 190 ? -2.129 -4.755 11.123 1.00 87.19 190 ALA A N 1
ATOM 1415 C CA . ALA A 1 190 ? -2.532 -3.583 11.901 1.00 87.19 190 ALA A CA 1
ATOM 1416 C C . ALA A 1 190 ? -4.061 -3.474 12.060 1.00 87.19 190 ALA A C 1
ATOM 1418 O O . ALA A 1 190 ? -4.537 -3.150 13.149 1.00 87.19 190 ALA A O 1
ATOM 1419 N N . ILE A 1 191 ? -4.832 -3.787 11.010 1.00 91.38 191 ILE A N 1
ATOM 1420 C CA . ILE A 1 191 ? -6.304 -3.814 11.063 1.00 91.38 191 ILE A CA 1
ATOM 1421 C C . ILE A 1 191 ? -6.779 -4.886 12.046 1.00 91.38 191 ILE A C 1
ATOM 1423 O O . ILE A 1 191 ? -7.544 -4.576 12.957 1.00 91.38 191 ILE A O 1
ATOM 1427 N N . SER A 1 192 ? -6.262 -6.113 11.936 1.00 90.00 192 SER A N 1
ATOM 1428 C CA . SER A 1 192 ? -6.615 -7.202 12.856 1.00 90.00 192 SER A CA 1
ATOM 1429 C C . SER A 1 192 ? -6.288 -6.856 14.317 1.00 90.00 192 SER A C 1
ATOM 1431 O O . SER A 1 192 ? -7.077 -7.118 15.230 1.00 90.00 192 SER A O 1
ATOM 1433 N N . HIS A 1 193 ? -5.152 -6.196 14.559 1.00 89.56 193 HIS A N 1
ATOM 1434 C CA . HIS A 1 193 ? -4.790 -5.728 15.894 1.00 89.56 193 HIS A CA 1
ATOM 1435 C C . HIS A 1 193 ? -5.763 -4.665 16.429 1.00 89.56 193 HIS A C 1
ATOM 1437 O O . HIS A 1 193 ? -6.173 -4.730 17.592 1.00 89.56 193 HIS A O 1
ATOM 1443 N N . ALA A 1 194 ? -6.164 -3.711 15.586 1.00 89.06 194 ALA A N 1
ATOM 1444 C CA . ALA A 1 194 ? -7.144 -2.689 15.942 1.00 89.06 194 ALA A CA 1
ATOM 1445 C C . ALA A 1 194 ? -8.525 -3.297 16.246 1.00 89.06 194 ALA A C 1
ATOM 1447 O O . ALA A 1 194 ? -9.153 -2.924 17.237 1.00 89.06 194 ALA A O 1
ATOM 1448 N N . GLU A 1 195 ? -8.971 -4.282 15.463 1.00 92.06 195 GLU A N 1
ATOM 1449 C CA . GLU A 1 195 ? -10.212 -5.027 15.718 1.00 92.06 195 GLU A CA 1
ATOM 1450 C C . GLU A 1 195 ? -10.156 -5.775 17.056 1.00 92.06 195 GLU A C 1
ATOM 1452 O O . GLU A 1 195 ? -11.091 -5.696 17.855 1.00 92.06 195 GLU A O 1
ATOM 1457 N N . SER A 1 196 ? -9.028 -6.424 17.363 1.00 93.31 196 SER A N 1
ATOM 1458 C CA . SER A 1 196 ? -8.805 -7.086 18.655 1.00 93.31 196 SER A CA 1
ATOM 1459 C C . SER A 1 196 ? -8.839 -6.107 19.835 1.00 93.31 196 SER A C 1
ATOM 1461 O O . SER A 1 196 ? -9.396 -6.411 20.894 1.00 93.31 196 SER A O 1
ATOM 1463 N N . LEU A 1 197 ? -8.249 -4.916 19.687 1.00 93.38 197 LEU A N 1
ATOM 1464 C CA . LEU A 1 197 ? -8.324 -3.860 20.700 1.00 93.38 197 LEU A CA 1
ATOM 1465 C C . LEU A 1 197 ? -9.757 -3.352 20.883 1.00 93.38 197 LEU A C 1
ATOM 1467 O O . LEU A 1 197 ? -10.203 -3.217 22.021 1.00 93.38 197 LEU A O 1
ATOM 1471 N N . SER A 1 198 ? -10.488 -3.134 19.790 1.00 92.56 198 SER A N 1
ATOM 1472 C CA . SER A 1 198 ? -11.892 -2.713 19.821 1.00 92.56 198 SER A CA 1
ATOM 1473 C C . SER A 1 198 ? -12.778 -3.737 20.541 1.00 92.56 198 SER A C 1
ATOM 1475 O O . SER A 1 198 ? -13.539 -3.377 21.441 1.00 92.56 198 SER A O 1
ATOM 1477 N N . ALA A 1 199 ? -12.609 -5.030 20.243 1.00 92.19 199 ALA A N 1
ATOM 1478 C CA . ALA A 1 199 ? -13.327 -6.109 20.919 1.00 92.19 199 ALA A CA 1
ATOM 1479 C C . ALA A 1 199 ? -13.022 -6.155 22.428 1.00 92.19 199 ALA A C 1
ATOM 1481 O O . ALA A 1 199 ? -13.936 -6.261 23.248 1.00 92.19 199 ALA A O 1
ATOM 1482 N N . ARG A 1 200 ? -11.747 -6.007 22.817 1.00 90.88 200 ARG A N 1
ATOM 1483 C CA . ARG A 1 200 ? -11.353 -5.934 24.236 1.00 90.88 200 ARG A CA 1
ATOM 1484 C C . ARG A 1 200 ? -11.938 -4.712 24.936 1.00 90.88 200 ARG A C 1
ATOM 1486 O O . ARG A 1 200 ? -12.397 -4.825 26.069 1.00 90.88 200 ARG A O 1
ATOM 1493 N N . HIS A 1 201 ? -11.955 -3.563 24.267 1.00 92.56 201 HIS A N 1
ATOM 1494 C CA . HIS A 1 201 ? -12.554 -2.347 24.805 1.00 92.56 201 HIS A CA 1
ATOM 1495 C C . HIS A 1 201 ? -14.065 -2.514 25.028 1.00 92.56 201 HIS A C 1
ATOM 1497 O O . HIS A 1 201 ? -14.572 -2.154 26.089 1.00 92.56 201 HIS A O 1
ATOM 1503 N N . ALA A 1 202 ? -14.775 -3.127 24.076 1.00 91.44 202 ALA A N 1
ATOM 1504 C CA . ALA A 1 202 ? -16.194 -3.442 24.221 1.00 91.44 202 ALA A CA 1
ATOM 1505 C C . ALA A 1 202 ? -16.462 -4.402 25.395 1.00 91.44 202 ALA A C 1
ATOM 1507 O O . ALA A 1 202 ? -17.381 -4.159 26.177 1.00 91.44 202 ALA A O 1
ATOM 1508 N N . SER A 1 203 ? -15.632 -5.440 25.564 1.00 93.81 203 SER A N 1
ATOM 1509 C CA . SER A 1 203 ? -15.719 -6.359 26.711 1.00 93.81 203 SER A CA 1
ATOM 1510 C C . SER A 1 203 ? -15.517 -5.628 28.039 1.00 93.81 203 SER A C 1
ATOM 1512 O O . SER A 1 203 ? -16.349 -5.741 28.930 1.00 93.81 203 SER A O 1
ATOM 1514 N N . CYS A 1 204 ? -14.470 -4.806 28.149 1.00 94.50 204 CYS A N 1
ATOM 1515 C CA . CYS A 1 204 ? -14.200 -4.013 29.351 1.00 94.50 204 CYS A CA 1
ATOM 1516 C C . CYS A 1 204 ? -15.375 -3.081 29.695 1.00 94.50 204 CYS A C 1
ATOM 1518 O O . CYS A 1 204 ? -15.782 -2.971 30.851 1.00 94.50 204 CYS A O 1
ATOM 1520 N N . HIS A 1 205 ? -15.979 -2.445 28.688 1.00 93.50 205 HIS A N 1
ATOM 1521 C CA . HIS A 1 205 ? -17.156 -1.606 28.897 1.00 93.50 205 HIS A CA 1
ATOM 1522 C C . HIS A 1 205 ? -18.363 -2.412 29.408 1.00 93.50 205 HIS A C 1
ATOM 1524 O O . HIS A 1 205 ? -19.104 -1.936 30.273 1.00 93.50 205 HIS A O 1
ATOM 1530 N N . ALA A 1 206 ? -18.565 -3.633 28.904 1.00 93.00 206 ALA A N 1
ATOM 1531 C CA . ALA A 1 206 ? -19.605 -4.532 29.396 1.00 93.00 206 ALA A CA 1
ATOM 1532 C C . ALA A 1 206 ? -19.353 -4.955 30.855 1.00 93.00 206 ALA A C 1
ATOM 1534 O O . ALA A 1 206 ? -20.286 -4.912 31.659 1.00 93.00 206 ALA A O 1
ATOM 1535 N N . ASP A 1 207 ? -18.106 -5.267 31.213 1.00 92.56 207 ASP A N 1
ATOM 1536 C CA . ASP A 1 207 ? -17.712 -5.630 32.580 1.00 92.56 207 ASP A CA 1
ATOM 1537 C C . ASP A 1 207 ? -17.943 -4.471 33.558 1.00 92.56 207 ASP A C 1
ATOM 1539 O O . ASP A 1 207 ? -18.526 -4.655 34.627 1.00 92.56 207 ASP A O 1
ATOM 1543 N N . ILE A 1 208 ? -17.575 -3.245 33.173 1.00 92.88 208 ILE A N 1
ATOM 1544 C CA . ILE A 1 208 ? -17.841 -2.040 33.973 1.00 92.88 208 ILE A CA 1
ATOM 1545 C C . ILE A 1 208 ? -19.348 -1.835 34.160 1.00 92.88 208 ILE A C 1
ATOM 1547 O O . ILE A 1 208 ? -19.797 -1.522 35.264 1.00 92.88 208 ILE A O 1
ATOM 1551 N N . ALA A 1 209 ? -20.146 -2.011 33.104 1.00 92.38 209 ALA A N 1
ATOM 1552 C CA . ALA A 1 209 ? -21.597 -1.896 33.200 1.00 92.38 209 ALA A CA 1
ATOM 1553 C C . ALA A 1 209 ? -22.197 -2.967 34.127 1.00 92.38 209 ALA A C 1
ATOM 1555 O O . ALA A 1 209 ? -23.110 -2.662 34.892 1.00 92.38 209 ALA A O 1
ATOM 1556 N N . ALA A 1 210 ? -21.678 -4.198 34.095 1.00 93.31 210 ALA A N 1
ATOM 1557 C CA . ALA A 1 210 ? -22.085 -5.260 35.010 1.00 93.31 210 ALA A CA 1
ATOM 1558 C C . ALA A 1 210 ? -21.739 -4.910 36.464 1.00 93.31 210 ALA A C 1
ATOM 1560 O O . ALA A 1 210 ? -22.623 -4.941 37.314 1.00 93.31 210 ALA A O 1
ATOM 1561 N N . LEU A 1 211 ? -20.501 -4.480 36.731 1.00 92.00 211 LEU A N 1
ATOM 1562 C CA . LEU A 1 211 ? -20.061 -4.067 38.067 1.00 92.00 211 LEU A CA 1
ATOM 1563 C C . LEU A 1 211 ? -20.905 -2.922 38.639 1.00 92.00 211 LEU A C 1
ATOM 1565 O O . LEU A 1 211 ? -21.212 -2.931 39.828 1.00 92.00 211 LEU A O 1
ATOM 1569 N N . ARG A 1 212 ? -21.312 -1.955 37.805 1.00 93.88 212 ARG A N 1
ATOM 1570 C CA . ARG A 1 212 ? -22.209 -0.868 38.229 1.00 93.88 212 ARG A CA 1
ATOM 1571 C C . ARG A 1 212 ? -23.568 -1.387 38.687 1.00 93.88 212 ARG A C 1
ATOM 1573 O O . ARG A 1 212 ? -24.011 -0.995 39.760 1.00 93.88 212 ARG A O 1
ATOM 1580 N N . ARG A 1 213 ? -24.183 -2.308 37.936 1.00 94.00 213 ARG A N 1
ATOM 1581 C CA . ARG A 1 213 ? -25.454 -2.933 38.349 1.00 94.00 213 ARG A CA 1
ATOM 1582 C C . ARG A 1 213 ? -25.298 -3.695 39.659 1.00 94.00 213 ARG A C 1
ATOM 1584 O O . ARG A 1 213 ? -26.109 -3.529 40.560 1.00 94.00 213 ARG A O 1
ATOM 1591 N N . THR A 1 214 ? -24.224 -4.470 39.797 1.00 92.44 214 THR A N 1
ATOM 1592 C CA . THR A 1 214 ? -23.947 -5.196 41.042 1.00 92.44 214 THR A CA 1
ATOM 1593 C C . THR A 1 214 ? -23.781 -4.240 42.223 1.00 92.44 214 THR A C 1
ATOM 1595 O O . THR A 1 214 ? -24.274 -4.516 43.312 1.00 92.44 214 THR A O 1
ATOM 1598 N N . LEU A 1 215 ? -23.107 -3.103 42.029 1.00 93.19 215 LEU A N 1
ATOM 1599 C CA . LEU A 1 215 ? -22.940 -2.096 43.074 1.00 93.19 215 LEU A CA 1
ATOM 1600 C C . LEU A 1 215 ? -24.281 -1.469 43.484 1.00 93.19 215 LEU A C 1
ATOM 1602 O O . LEU A 1 215 ? -24.522 -1.293 44.676 1.00 93.19 215 LEU A O 1
ATOM 1606 N N . GLU A 1 216 ? -25.152 -1.164 42.521 1.00 93.50 216 GLU A N 1
ATOM 1607 C CA . GLU A 1 216 ? -26.506 -0.657 42.780 1.00 93.50 216 GLU A CA 1
ATOM 1608 C C . GLU A 1 216 ? -27.340 -1.666 43.586 1.00 93.50 216 GLU A C 1
ATOM 1610 O O . GLU A 1 216 ? -27.943 -1.299 44.595 1.00 93.50 216 GLU A O 1
ATOM 1615 N N . GLU A 1 217 ? -27.308 -2.948 43.211 1.00 93.25 217 GLU A N 1
ATOM 1616 C CA . GLU A 1 217 ? -27.985 -4.020 43.953 1.00 93.25 217 GLU A CA 1
ATOM 1617 C C . GLU A 1 217 ? -27.446 -4.162 45.379 1.00 93.25 217 GLU A C 1
ATOM 1619 O O . GLU A 1 217 ? -28.219 -4.229 46.336 1.00 93.25 217 GLU A O 1
ATOM 1624 N N . VAL A 1 218 ? -26.119 -4.183 45.547 1.00 92.00 218 VAL A N 1
ATOM 1625 C CA . VAL A 1 218 ? -25.487 -4.264 46.872 1.00 92.00 218 VAL A CA 1
ATOM 1626 C C . VAL A 1 218 ? -25.872 -3.056 47.722 1.00 92.00 218 VAL A C 1
ATOM 1628 O O . VAL A 1 218 ? -26.229 -3.227 48.885 1.00 92.00 218 VAL A O 1
ATOM 1631 N N . SER A 1 219 ? -25.868 -1.853 47.145 1.00 92.38 219 SER A N 1
ATOM 1632 C CA . SER A 1 219 ? -26.288 -0.637 47.842 1.00 92.38 219 SER A CA 1
ATOM 1633 C C . SER A 1 219 ? -27.746 -0.716 48.299 1.00 92.38 219 SER A C 1
ATOM 1635 O O . SER A 1 219 ? -28.037 -0.357 49.438 1.00 92.38 219 SER A O 1
ATOM 1637 N N . SER A 1 220 ? -28.658 -1.210 47.453 1.00 90.50 220 SER A N 1
ATOM 1638 C CA . SER A 1 220 ? -30.070 -1.397 47.823 1.00 90.50 220 SER A CA 1
ATOM 1639 C C . SER A 1 220 ? -30.221 -2.388 48.975 1.00 90.50 220 SER A C 1
ATOM 1641 O O . SER A 1 220 ? -30.922 -2.116 49.948 1.00 90.50 220 SER A O 1
ATOM 1643 N N . ARG A 1 221 ? -29.505 -3.518 48.911 1.00 91.31 221 ARG A N 1
ATOM 1644 C CA . ARG A 1 221 ? -29.554 -4.552 49.954 1.00 91.31 221 ARG A CA 1
ATOM 1645 C C . ARG A 1 221 ? -29.006 -4.067 51.291 1.00 91.31 221 ARG A C 1
ATOM 1647 O O . ARG A 1 221 ? -29.524 -4.477 52.324 1.00 91.31 221 ARG A O 1
ATOM 1654 N N . ILE A 1 222 ? -27.991 -3.201 51.290 1.00 92.06 222 ILE A N 1
ATOM 1655 C CA . ILE A 1 222 ? -27.483 -2.581 52.522 1.00 92.06 222 ILE A CA 1
ATOM 1656 C C . ILE A 1 222 ? -28.584 -1.740 53.175 1.00 92.06 222 ILE A C 1
ATOM 1658 O O . ILE A 1 222 ? -28.864 -1.937 54.353 1.00 92.06 222 ILE A O 1
ATOM 1662 N N . VAL A 1 223 ? -29.261 -0.879 52.408 1.00 91.00 223 VAL A N 1
ATOM 1663 C CA . VAL A 1 223 ? -30.355 -0.037 52.925 1.00 91.00 223 VAL A CA 1
ATOM 1664 C C . VAL A 1 223 ? -31.511 -0.887 53.462 1.00 91.00 223 VAL A C 1
ATOM 1666 O O . VAL A 1 223 ? -32.014 -0.631 54.556 1.00 91.00 223 VAL A O 1
ATOM 1669 N N . GLU A 1 224 ? -31.914 -1.930 52.734 1.00 90.31 224 GLU A N 1
ATOM 1670 C CA . GLU A 1 224 ? -32.946 -2.871 53.190 1.00 90.31 224 GLU A CA 1
ATOM 1671 C C . GLU A 1 224 ? -32.544 -3.578 54.490 1.00 90.31 224 GLU A C 1
ATOM 1673 O O . GLU A 1 224 ? -33.359 -3.732 55.402 1.00 90.31 224 GLU A O 1
ATOM 1678 N N . GLN A 1 225 ? -31.281 -3.990 54.599 1.00 92.38 225 GLN A N 1
ATOM 1679 C CA . GLN A 1 225 ? -30.776 -4.688 55.773 1.00 92.38 225 GLN A CA 1
ATOM 1680 C C . GLN A 1 225 ? -30.645 -3.767 56.992 1.00 92.38 225 GLN A C 1
ATOM 1682 O O . GLN A 1 225 ? -30.943 -4.194 58.112 1.00 92.38 225 GLN A O 1
ATOM 1687 N N . GLU A 1 226 ? -30.258 -2.507 56.799 1.00 91.06 226 GLU A N 1
ATOM 1688 C CA . GLU A 1 226 ? -30.268 -1.486 57.850 1.00 91.06 226 GLU A CA 1
ATOM 1689 C C . GLU A 1 226 ? -31.694 -1.218 58.345 1.00 91.06 226 GLU A C 1
ATOM 1691 O O . GLU A 1 226 ? -31.939 -1.241 59.554 1.00 91.06 226 GLU A O 1
ATOM 1696 N N . ALA A 1 227 ? -32.660 -1.067 57.433 1.00 90.00 227 ALA A N 1
ATOM 1697 C CA . ALA A 1 227 ? -34.066 -0.881 57.785 1.00 90.00 227 ALA A CA 1
ATOM 1698 C C . ALA A 1 227 ? -34.634 -2.083 58.560 1.00 90.00 227 ALA A C 1
ATOM 1700 O O . ALA A 1 227 ? -35.266 -1.908 59.603 1.00 90.00 227 ALA A O 1
ATOM 1701 N N . ALA A 1 228 ? -34.363 -3.310 58.105 1.00 88.25 228 ALA A N 1
ATOM 1702 C CA . ALA A 1 228 ? -34.784 -4.524 58.803 1.00 88.25 228 ALA A CA 1
ATOM 1703 C C . ALA A 1 228 ? -34.156 -4.635 60.204 1.00 88.25 228 ALA A C 1
ATOM 1705 O O . ALA A 1 228 ? -34.827 -5.030 61.160 1.00 88.25 228 ALA A O 1
ATOM 1706 N N . SER A 1 229 ? -32.884 -4.251 60.345 1.00 89.94 229 SER A N 1
ATOM 1707 C CA . SER A 1 229 ? -32.176 -4.265 61.630 1.00 89.94 229 SER A CA 1
ATOM 1708 C C . SER A 1 229 ? -32.760 -3.257 62.621 1.00 89.94 229 SER A C 1
ATOM 1710 O O . SER A 1 229 ? -32.895 -3.576 63.802 1.00 89.94 229 SER A O 1
ATOM 1712 N N . LEU A 1 230 ? -33.155 -2.068 62.154 1.00 91.81 230 LEU A N 1
ATOM 1713 C CA . LEU A 1 230 ? -33.830 -1.062 62.981 1.00 91.81 230 LEU A CA 1
ATOM 1714 C C . LEU A 1 230 ? -35.182 -1.565 63.496 1.00 91.81 230 LEU A C 1
ATOM 1716 O O . LEU A 1 230 ? -35.432 -1.500 64.697 1.00 91.81 230 LEU A O 1
ATOM 1720 N N . VAL A 1 231 ? -36.010 -2.148 62.624 1.00 92.12 231 VAL A N 1
ATOM 1721 C CA . VAL A 1 231 ? -37.310 -2.723 63.019 1.00 92.12 231 VAL A CA 1
ATOM 1722 C C . VAL A 1 231 ? -37.133 -3.832 64.059 1.00 92.12 231 VAL A C 1
ATOM 1724 O O . VAL A 1 231 ? -37.874 -3.898 65.041 1.00 92.12 231 VAL A O 1
ATOM 1727 N N . LEU A 1 232 ? -36.128 -4.695 63.883 1.00 90.50 232 LEU A N 1
ATOM 1728 C CA . LEU A 1 232 ? -35.804 -5.728 64.867 1.00 90.50 232 LEU A CA 1
ATOM 1729 C C . LEU A 1 232 ? -35.369 -5.121 66.207 1.00 90.50 232 LEU A C 1
ATOM 1731 O O . LEU A 1 232 ? -35.812 -5.590 67.255 1.00 90.50 232 LEU A O 1
ATOM 1735 N N . ALA A 1 233 ? -34.538 -4.077 66.190 1.00 91.56 233 ALA A N 1
ATOM 1736 C CA . ALA A 1 233 ? -34.093 -3.397 67.403 1.00 91.56 233 ALA A CA 1
ATOM 1737 C C . ALA A 1 233 ? -35.263 -2.748 68.163 1.00 91.56 233 ALA A C 1
ATOM 1739 O O . ALA A 1 233 ? -35.351 -2.888 69.384 1.00 91.56 233 ALA A O 1
ATOM 1740 N N . GLU A 1 234 ? -36.190 -2.101 67.453 1.00 91.44 234 GLU A N 1
ATOM 1741 C CA . GLU A 1 234 ? -37.411 -1.532 68.034 1.00 91.44 234 GLU A CA 1
ATOM 1742 C C . GLU A 1 234 ? -38.316 -2.614 68.635 1.00 91.44 234 GLU A C 1
ATOM 1744 O O . GLU A 1 234 ? -38.784 -2.470 69.766 1.00 91.44 234 GLU A O 1
ATOM 1749 N N . GLY A 1 235 ? -38.509 -3.731 67.927 1.00 90.38 235 GLY A N 1
ATOM 1750 C CA . GLY A 1 235 ? -39.285 -4.868 68.425 1.00 90.38 235 GLY A CA 1
ATOM 1751 C C . GLY A 1 235 ? -38.689 -5.483 69.695 1.00 90.38 235 GLY A C 1
ATOM 1752 O O . GLY A 1 235 ? -39.413 -5.755 70.654 1.00 90.38 235 GLY A O 1
ATOM 1753 N N . VAL A 1 236 ? -37.362 -5.648 69.746 1.00 92.56 236 VAL A N 1
ATOM 1754 C CA . VAL A 1 236 ? -36.653 -6.128 70.945 1.00 92.56 236 VAL A CA 1
ATOM 1755 C C . VAL A 1 236 ? -36.786 -5.134 72.100 1.00 92.56 236 VAL A C 1
ATOM 1757 O O . VAL A 1 236 ? -37.028 -5.544 73.236 1.00 92.56 236 VAL A O 1
ATOM 1760 N N . ALA A 1 237 ? -36.663 -3.831 71.837 1.00 91.94 237 ALA A N 1
ATOM 1761 C CA . ALA A 1 237 ? -36.838 -2.801 72.857 1.00 91.94 237 ALA A CA 1
ATOM 1762 C C . ALA A 1 237 ? -38.265 -2.800 73.435 1.00 91.94 237 ALA A C 1
ATOM 1764 O O . ALA A 1 237 ? -38.426 -2.721 74.655 1.00 91.94 237 ALA A O 1
ATOM 1765 N N . ALA A 1 238 ? -39.286 -2.953 72.586 1.00 92.12 238 ALA A N 1
ATOM 1766 C CA . ALA A 1 238 ? -40.680 -3.061 73.010 1.00 92.12 238 ALA A CA 1
ATOM 1767 C C . ALA A 1 238 ? -40.921 -4.309 73.874 1.00 92.12 238 ALA A C 1
ATOM 1769 O O . ALA A 1 238 ? -41.467 -4.198 74.972 1.00 92.12 238 ALA A O 1
ATOM 1770 N N . ALA A 1 239 ? -40.434 -5.475 73.438 1.00 88.94 239 ALA A N 1
ATOM 1771 C CA . ALA A 1 239 ? -40.545 -6.717 74.201 1.00 88.94 239 ALA A CA 1
ATOM 1772 C C . ALA A 1 239 ? -39.858 -6.614 75.575 1.00 88.94 239 ALA A C 1
ATOM 1774 O O . ALA A 1 239 ? -40.430 -7.003 76.593 1.00 88.94 239 ALA A O 1
ATOM 1775 N N . ASN A 1 240 ? -38.659 -6.027 75.637 1.00 92.62 240 ASN A N 1
ATOM 1776 C CA . ASN A 1 240 ? -37.954 -5.805 76.902 1.00 92.62 240 ASN A CA 1
ATOM 1777 C C . ASN A 1 240 ? -38.721 -4.858 77.839 1.00 92.62 240 ASN A C 1
ATOM 1779 O O . ASN A 1 240 ? -38.747 -5.078 79.051 1.00 92.62 240 ASN A O 1
ATOM 1783 N N . ALA A 1 241 ? -39.369 -3.823 77.299 1.00 92.50 241 ALA A N 1
ATOM 1784 C CA . ALA A 1 241 ? -40.210 -2.928 78.088 1.00 92.50 241 ALA A CA 1
ATOM 1785 C C . ALA A 1 241 ? -41.438 -3.657 78.663 1.00 92.50 241 ALA A C 1
ATOM 1787 O O . ALA A 1 241 ? -41.761 -3.474 79.839 1.00 92.50 241 ALA A O 1
ATOM 1788 N N . GLU A 1 242 ? -42.091 -4.518 77.877 1.00 92.94 242 GLU A N 1
ATOM 1789 C CA . GLU A 1 242 ? -43.200 -5.353 78.357 1.00 92.94 242 GLU A CA 1
ATOM 1790 C C . GLU A 1 242 ? -42.757 -6.299 79.480 1.00 92.94 242 GLU A C 1
ATOM 1792 O O . GLU A 1 242 ? -43.420 -6.373 80.519 1.00 92.94 242 GLU A O 1
ATOM 1797 N N . VAL A 1 243 ? -41.606 -6.961 79.319 1.00 93.19 243 VAL A N 1
ATOM 1798 C CA . VAL A 1 243 ? -41.020 -7.824 80.356 1.00 93.19 243 VAL A CA 1
ATOM 1799 C C . VAL A 1 243 ? -40.775 -7.036 81.642 1.00 93.19 243 VAL A C 1
ATOM 1801 O O . VAL A 1 243 ? -41.210 -7.473 82.706 1.00 93.19 243 VAL A O 1
ATOM 1804 N N . ALA A 1 244 ? -40.181 -5.843 81.566 1.00 93.31 244 ALA A N 1
ATOM 1805 C CA . ALA A 1 244 ? -39.932 -5.010 82.743 1.00 93.31 244 ALA A CA 1
ATOM 1806 C C . ALA A 1 244 ? -41.229 -4.610 83.476 1.00 93.31 244 ALA A C 1
ATOM 1808 O O . ALA A 1 244 ? -41.276 -4.578 84.710 1.00 93.31 244 ALA A O 1
ATOM 1809 N N . VAL A 1 245 ? -42.313 -4.331 82.739 1.00 94.44 245 VAL A N 1
ATOM 1810 C CA . VAL A 1 245 ? -43.634 -4.052 83.331 1.00 94.44 245 VAL A CA 1
ATOM 1811 C C . VAL A 1 245 ? -44.184 -5.283 84.049 1.00 94.44 245 VAL A C 1
ATOM 1813 O O . VAL A 1 245 ? -44.708 -5.163 85.161 1.00 94.44 245 VAL A O 1
ATOM 1816 N N . ILE A 1 246 ? -44.066 -6.463 83.438 1.00 93.38 246 ILE A N 1
ATOM 1817 C CA . ILE A 1 246 ? -44.496 -7.727 84.043 1.00 93.38 246 ILE A CA 1
ATOM 1818 C C . ILE A 1 246 ? -43.688 -8.005 85.314 1.00 93.38 246 ILE A C 1
ATOM 1820 O O . ILE A 1 246 ? -44.272 -8.273 86.365 1.00 93.38 246 ILE A O 1
ATOM 1824 N N . GLU A 1 247 ? -42.364 -7.880 85.260 1.00 94.31 247 GLU A N 1
ATOM 1825 C CA . GLU A 1 247 ? -41.479 -8.080 86.410 1.00 94.31 247 GLU A CA 1
ATOM 1826 C C . GLU A 1 247 ? -41.824 -7.142 87.569 1.00 94.31 247 GLU A C 1
ATOM 1828 O O . GLU A 1 247 ? -41.915 -7.589 88.719 1.00 94.31 247 GLU A O 1
ATOM 1833 N N . ARG A 1 248 ? -42.097 -5.865 87.273 1.00 94.19 248 ARG A N 1
ATOM 1834 C CA . ARG A 1 248 ? -42.532 -4.878 88.266 1.00 94.19 248 ARG A CA 1
ATOM 1835 C C . ARG A 1 248 ? -43.844 -5.284 88.934 1.00 94.19 248 ARG A C 1
ATOM 1837 O O . ARG A 1 248 ? -43.903 -5.341 90.160 1.00 94.19 248 ARG A O 1
ATOM 1844 N N . LYS A 1 249 ? -44.869 -5.639 88.152 1.00 92.94 249 LYS A N 1
ATOM 1845 C CA . LYS A 1 249 ? -46.164 -6.105 88.686 1.00 92.94 249 LYS A CA 1
ATOM 1846 C C . LYS A 1 249 ? -46.016 -7.372 89.529 1.00 92.94 249 LYS A C 1
ATOM 1848 O O . LYS A 1 249 ? -46.659 -7.509 90.572 1.00 92.94 249 LYS A O 1
ATOM 1853 N N . CYS A 1 250 ? -45.147 -8.291 89.116 1.00 92.56 250 CYS A N 1
ATOM 1854 C CA . CYS A 1 250 ? -44.820 -9.492 89.882 1.00 92.56 250 CYS A CA 1
ATOM 1855 C C . CYS A 1 250 ? -44.102 -9.164 91.200 1.00 92.56 250 CYS A C 1
ATOM 1857 O O . CYS A 1 250 ? -44.327 -9.836 92.206 1.00 92.56 250 CYS A O 1
ATOM 1859 N N . ALA A 1 251 ? -43.227 -8.157 91.225 1.00 93.12 251 ALA A N 1
ATOM 1860 C CA . ALA A 1 251 ? -42.582 -7.687 92.450 1.00 93.12 251 ALA A CA 1
ATOM 1861 C C . ALA A 1 251 ? -43.588 -7.022 93.405 1.00 93.12 251 ALA A C 1
ATOM 1863 O O . ALA A 1 251 ? -43.612 -7.361 94.586 1.00 93.12 251 ALA A O 1
ATOM 1864 N N . GLU A 1 252 ? -44.460 -6.152 92.892 1.00 92.88 252 GLU A N 1
ATOM 1865 C CA . GLU A 1 252 ? -45.540 -5.514 93.659 1.00 92.88 252 GLU A CA 1
ATOM 1866 C C . GLU A 1 252 ? -46.494 -6.555 94.262 1.00 92.88 252 GLU A C 1
ATOM 1868 O O . GLU A 1 252 ? -46.787 -6.513 95.455 1.00 92.88 252 GLU A O 1
ATOM 1873 N N . SER A 1 253 ? -46.907 -7.549 93.470 1.00 92.12 253 SER A N 1
ATOM 1874 C CA . SER A 1 253 ? -47.771 -8.641 93.939 1.00 92.12 253 SER A CA 1
ATOM 1875 C C . SER A 1 253 ? -47.093 -9.486 95.020 1.00 92.12 253 SER A C 1
ATOM 1877 O O . SER A 1 253 ? -47.722 -9.832 96.019 1.00 92.12 253 SER A O 1
ATOM 1879 N N . ARG A 1 254 ? -45.794 -9.787 94.865 1.00 93.62 254 ARG A N 1
ATOM 1880 C CA . ARG A 1 254 ? -45.008 -10.475 95.902 1.00 93.62 254 ARG A CA 1
ATOM 1881 C C . ARG A 1 254 ? -44.923 -9.651 97.185 1.00 93.62 254 ARG A C 1
ATOM 1883 O O . ARG A 1 254 ? -45.122 -10.205 98.259 1.00 93.62 254 ARG A O 1
ATOM 1890 N N . ALA A 1 255 ? -44.670 -8.347 97.089 1.00 90.81 255 ALA A N 1
ATOM 1891 C CA . ALA A 1 255 ? -44.623 -7.464 98.252 1.00 90.81 255 ALA A CA 1
ATOM 1892 C C . ALA A 1 255 ? -45.981 -7.391 98.974 1.00 90.81 255 ALA A C 1
ATOM 1894 O O . ALA A 1 255 ? -46.031 -7.494 100.199 1.00 90.81 255 ALA A O 1
ATOM 1895 N N . ALA A 1 256 ? -47.082 -7.286 98.223 1.00 89.38 256 ALA A N 1
ATOM 1896 C CA . ALA A 1 256 ? -48.436 -7.290 98.771 1.00 89.38 256 ALA A CA 1
ATOM 1897 C C . ALA A 1 256 ? -48.774 -8.614 99.478 1.00 89.38 256 ALA A C 1
ATOM 1899 O O . ALA A 1 256 ? -49.313 -8.601 100.585 1.00 89.38 256 ALA A O 1
ATOM 1900 N N . LEU A 1 257 ? -48.410 -9.755 98.882 1.00 91.19 257 LEU A N 1
ATOM 1901 C CA . LEU A 1 257 ? -48.575 -11.069 99.510 1.00 91.19 257 LEU A CA 1
ATOM 1902 C C . LEU A 1 257 ? -47.777 -11.182 100.813 1.00 91.19 257 LEU A C 1
ATOM 1904 O O . LEU A 1 257 ? -48.332 -11.617 101.820 1.00 91.19 257 LEU A O 1
ATOM 1908 N N . SER A 1 258 ? -46.516 -10.742 100.826 1.00 92.06 258 SER A N 1
ATOM 1909 C CA . SER A 1 258 ? -45.696 -10.722 102.043 1.00 92.06 258 SER A CA 1
ATOM 1910 C C . SER A 1 258 ? -46.311 -9.847 103.143 1.00 92.06 258 SER A C 1
ATOM 1912 O O . SER A 1 258 ? -46.313 -10.238 104.309 1.00 92.06 258 SER A O 1
ATOM 1914 N N . ALA A 1 259 ? -46.875 -8.686 102.792 1.00 89.31 259 ALA A N 1
ATOM 1915 C CA . ALA A 1 259 ? -47.548 -7.804 103.748 1.00 89.31 259 ALA A CA 1
ATOM 1916 C C . ALA A 1 259 ? -48.824 -8.437 104.335 1.00 89.31 259 ALA A C 1
ATOM 1918 O O . ALA A 1 259 ? -49.049 -8.365 105.543 1.00 89.31 259 ALA A O 1
ATOM 1919 N N . LEU A 1 260 ? -49.632 -9.108 103.505 1.00 90.88 260 LEU A N 1
ATOM 1920 C CA . LEU A 1 260 ? -50.807 -9.856 103.966 1.00 90.88 260 LEU A CA 1
ATOM 1921 C C . LEU A 1 260 ? -50.418 -11.018 104.885 1.00 90.88 260 LEU A C 1
ATOM 1923 O O . LEU A 1 260 ? -51.058 -11.225 105.914 1.00 90.88 260 LEU A O 1
ATOM 1927 N N . GLN A 1 261 ? -49.356 -11.753 104.550 1.00 90.38 261 GLN A N 1
ATOM 1928 C CA . GLN A 1 261 ? -48.831 -12.827 105.395 1.00 90.38 261 GLN A CA 1
ATOM 1929 C C . GLN A 1 261 ? -48.345 -12.302 106.752 1.00 90.38 261 GLN A C 1
ATOM 1931 O O . GLN A 1 261 ? -48.633 -12.917 107.777 1.00 90.38 261 GLN A O 1
ATOM 1936 N N . ALA A 1 262 ? -47.664 -11.152 106.779 1.00 84.56 262 ALA A N 1
ATOM 1937 C CA . ALA A 1 262 ? -47.251 -10.502 108.021 1.00 84.56 262 ALA A CA 1
ATOM 1938 C C . ALA A 1 262 ? -48.460 -10.072 108.873 1.00 84.56 262 ALA A C 1
ATOM 1940 O O . ALA A 1 262 ? -48.517 -10.385 110.059 1.00 84.56 262 ALA A O 1
ATOM 1941 N N . SER A 1 263 ? -49.470 -9.447 108.258 1.00 84.56 263 SER A N 1
ATOM 1942 C CA . SER A 1 263 ? -50.710 -9.055 108.943 1.00 84.56 263 SER A CA 1
ATOM 1943 C C . SER A 1 263 ? -51.482 -10.257 109.504 1.00 84.56 263 SER A C 1
ATOM 1945 O O . SER A 1 263 ? -51.994 -10.196 110.623 1.00 84.56 263 SER A O 1
ATOM 1947 N N . LEU A 1 264 ? -51.527 -11.372 108.768 1.00 85.62 264 LEU A N 1
ATOM 1948 C CA . LEU A 1 264 ? -52.134 -12.617 109.234 1.00 85.62 264 LEU A CA 1
ATOM 1949 C C . LEU A 1 264 ? -51.377 -13.196 110.439 1.00 85.62 264 LEU A C 1
ATOM 1951 O O . LEU A 1 264 ? -52.007 -13.614 111.409 1.00 85.62 264 LEU A O 1
ATOM 1955 N N . ALA A 1 265 ? -50.043 -13.188 110.403 1.00 80.94 265 ALA A N 1
ATOM 1956 C CA . ALA A 1 265 ? -49.213 -13.649 111.513 1.00 80.94 265 ALA A CA 1
ATOM 1957 C C . ALA A 1 265 ? -49.394 -12.787 112.778 1.00 80.94 265 ALA A C 1
ATOM 1959 O O . ALA A 1 265 ? -49.454 -13.326 113.884 1.00 80.94 265 ALA A O 1
ATOM 1960 N N . ASP A 1 266 ? -49.538 -11.467 112.631 1.00 78.62 266 ASP A N 1
ATOM 1961 C CA . ASP A 1 266 ? -49.822 -10.563 113.753 1.00 78.62 266 ASP A CA 1
ATOM 1962 C C . ASP A 1 266 ? -51.239 -10.762 114.313 1.00 78.62 266 ASP A C 1
ATOM 1964 O O . ASP A 1 266 ? -51.424 -10.793 115.531 1.00 78.62 266 ASP A O 1
ATOM 1968 N N . SER A 1 267 ? -52.239 -10.993 113.455 1.00 77.19 267 SER A N 1
ATOM 1969 C CA . SER A 1 267 ? -53.605 -11.315 113.891 1.00 77.19 267 SER A CA 1
ATOM 1970 C C . SER A 1 267 ? -53.670 -12.649 114.651 1.00 77.19 267 SER A C 1
ATOM 1972 O O . SER A 1 267 ? -54.349 -12.748 115.673 1.00 77.19 267 SER A O 1
ATOM 1974 N N . GLN A 1 268 ? -52.890 -13.649 114.227 1.00 75.06 268 GLN A N 1
ATOM 1975 C CA . GLN A 1 268 ? -52.748 -14.922 114.943 1.00 75.06 268 GLN A CA 1
ATOM 1976 C C . GLN A 1 268 ? -52.034 -14.779 116.299 1.00 75.06 268 GLN A C 1
ATOM 1978 O O . GLN A 1 268 ? -52.333 -15.545 117.213 1.00 75.06 268 GLN A O 1
ATOM 1983 N N . ARG A 1 269 ? -51.137 -13.795 116.477 1.00 68.75 269 ARG A N 1
ATOM 1984 C CA . ARG A 1 269 ? -50.533 -13.478 117.789 1.00 68.75 269 ARG A CA 1
ATOM 1985 C C . ARG A 1 269 ? -51.465 -12.689 118.710 1.00 68.75 269 ARG A C 1
ATOM 1987 O O . ARG A 1 269 ? -51.401 -12.877 119.919 1.00 68.75 269 ARG A O 1
ATOM 1994 N N . GLY A 1 270 ? -52.324 -11.828 118.162 1.00 60.62 270 GLY A N 1
ATOM 1995 C CA . GLY A 1 270 ? -53.294 -11.039 118.934 1.00 60.62 270 GLY A CA 1
ATOM 1996 C C . GLY A 1 270 ? -54.494 -11.836 119.461 1.00 60.62 270 GLY A C 1
ATOM 1997 O O . GLY A 1 270 ? -55.096 -11.433 120.447 1.00 60.62 270 GLY A O 1
ATOM 1998 N N . GLY A 1 271 ? -54.826 -12.977 118.846 1.00 55.38 271 GLY A N 1
ATOM 1999 C CA . GLY A 1 271 ? -55.906 -13.873 119.290 1.00 55.38 271 GLY A CA 1
ATOM 2000 C C . GLY A 1 271 ? -55.539 -14.842 120.424 1.00 55.38 271 GLY A C 1
ATOM 2001 O O . GLY A 1 271 ? -56.341 -15.715 120.743 1.00 55.38 271 GLY A O 1
ATOM 2002 N N . ALA A 1 272 ? -54.338 -14.730 121.002 1.00 50.97 272 ALA A N 1
ATOM 2003 C CA . ALA A 1 272 ? -53.839 -15.596 122.076 1.00 50.97 272 ALA A CA 1
ATOM 2004 C C . ALA A 1 272 ? -53.807 -14.920 123.467 1.00 50.97 272 ALA A C 1
ATOM 2006 O O . ALA A 1 272 ? -53.136 -15.429 124.366 1.00 50.97 272 ALA A O 1
ATOM 2007 N N . MET A 1 273 ? -54.510 -13.795 123.650 1.00 47.50 273 MET A N 1
ATOM 2008 C CA . MET A 1 273 ? -54.721 -13.150 124.957 1.00 47.50 273 MET A CA 1
ATOM 2009 C C . MET A 1 273 ? -56.183 -13.180 125.380 1.00 47.50 273 MET A C 1
ATOM 2011 O O . MET A 1 273 ? -57.044 -12.858 124.533 1.00 47.50 273 MET A O 1
#

Foldseek 3Di:
DDPPPPDPPVVVVVLVVVVCVVVPDDDDDDDDDDDDDDDDDDDDDDDDDDDDDDDDDDDDDDDDDDQDPPLVVLVVCLPPPDPPVVVVVVRPQDDLVSLLVVLLVSLVSQCVVDQNRPPVSSVVSLVVSLVVSVVVVHDNPSSVVSVVVSVVVSVVSVVVVVVVVVVVVVVVVVVVVVVVVVVVVVVVVVVVVVVVVVVVVVVVVVVVVVVVVVVVVVVVVVVVVVVVVVVVVVVVVVVVVVVVVVVVVVVVVVVVVVVVVVVVVVVVVVVPD

Radius of gyration: 59.71 Å; chains: 1; bounding box: 120×37×183 Å

pLDDT: mean 71.02, std 23.32, range [25.52, 94.5]

Organism: Colocasia esculenta (NCBI:txid4460)

Sequence (273 aa):
MPLCLLLDSSFLADGAEMAAEMLGSSPPGAVLPPAVGTLHPPEGGDSASLPSATQAVGGGLPPPSSSEVPLERLSSFLRHGISWPDAIQRSRVHGSEGMLDFYISSARAVMEESSPPSVDVVRDFLERSTVSYHLMGCPRDPWMAAVDTLWSEVRQRYQEAARHRAQELAAEVALAEQGYEALCLQRGGAISHAESLSARHASCHADIAALRRTLEEVSSRIVEQEAASLVLAEGVAAANAEVAVIERKCAESRAALSALQASLADSQRGGAM

Secondary structure (DSSP, 8-state):
--STTSS-HHHHHHHHHHHHHHH--PPS---PPPPPPPPPPPP---------------------------HHHHHHHHHTT--THHHHHHS---SHHHHHHHHHHHHHHHHHSSSSPPHHHHHHHHHHHHHHHHHTT--HHHHHHHHHHHHHHHHHHHHHHHHHHHHHHHHHHHHHHHHHHHHHHHHHHHHHHHHHHHHHHHHHHHHHHHHHHHHHHHHHHHHHHHHHHHHHHHHHHHHHHHHHHHHHHHHHHHHHHHHHHHHHHHHHHHTT-